Protein AF-A0A1W0AA59-F1 (afdb_monomer)

pLDDT: mean 79.44, std 22.65, range [28.12, 98.81]

Sequence (210 aa):
MSNVNATGNKAYRGYGGGLYADIGAIITLSSSSWMNNSALDGGAIALESPGPHSIERCNFSYNQAFSRGGGMYLDKTVLRESSFLLLGFKNNSAGSGGGVFWTSESAAFVFNCTNCQLFNNSRYDIATNPVNYTLVQWPETFMSGVALSRSPPAAAYSLSALFNQSVTRVWPQIQMSDVYGQTAVLDNFTMCTLAPLNLSGIRPKASTPQ

Solvent-accessible surface area (backbone atoms only — not comparable to full-atom values): 11612 Å² total; per-residue (Å²): 93,63,66,46,76,44,63,64,29,71,21,85,87,37,54,8,14,63,40,62,36,54,78,84,44,67,50,51,41,33,56,23,41,35,33,48,10,25,10,26,32,1,0,24,30,20,38,61,16,48,43,61,28,38,43,30,48,31,38,29,33,48,8,32,10,69,44,30,0,0,25,30,23,36,35,54,54,23,70,80,54,38,47,41,32,44,34,36,26,35,51,8,28,19,66,37,4,0,17,32,20,36,43,68,92,46,75,88,63,73,96,71,58,49,79,49,48,69,45,74,24,32,88,27,41,63,40,46,53,58,72,45,76,44,82,75,43,72,57,97,73,82,72,90,91,70,79,91,66,82,77,74,68,98,81,82,75,76,88,81,85,62,91,65,95,81,66,96,72,83,61,70,36,73,44,46,14,15,74,85,68,45,74,45,82,82,69,86,73,86,78,85,80,88,76,86,83,72,85,84,77,74,77,81,82,83,78,85,87,134

Structure (mmCIF, N/CA/C/O backbone):
data_AF-A0A1W0AA59-F1
#
_entry.id   AF-A0A1W0AA59-F1
#
loop_
_atom_site.group_PDB
_atom_site.id
_atom_site.type_symbol
_atom_site.label_atom_id
_atom_site.label_alt_id
_atom_site.label_comp_id
_atom_site.label_asym_id
_atom_site.label_entity_id
_atom_site.label_seq_id
_atom_site.pdbx_PDB_ins_code
_atom_site.Cartn_x
_atom_site.Cartn_y
_atom_site.Cartn_z
_atom_site.occupancy
_atom_site.B_iso_or_equiv
_atom_site.auth_seq_id
_atom_site.auth_comp_id
_atom_site.auth_asym_id
_atom_site.auth_atom_id
_atom_site.pdbx_PDB_model_num
ATOM 1 N N . MET A 1 1 ? 13.855 -2.314 -12.993 1.00 84.81 1 MET A N 1
ATOM 2 C CA . MET A 1 1 ? 13.155 -2.914 -14.146 1.00 84.81 1 MET A CA 1
ATOM 3 C C . MET A 1 1 ? 12.284 -1.852 -14.795 1.00 84.81 1 MET A C 1
ATOM 5 O O . MET A 1 1 ? 11.719 -1.031 -14.083 1.00 84.81 1 MET A O 1
ATOM 9 N N . SER A 1 2 ? 12.186 -1.850 -16.120 1.00 92.19 2 SER A N 1
ATOM 10 C CA . SER A 1 2 ? 11.316 -0.943 -16.872 1.00 92.19 2 SER A CA 1
ATOM 11 C C . SER A 1 2 ? 10.473 -1.732 -17.872 1.00 92.19 2 SER A C 1
ATOM 13 O O . SER A 1 2 ? 10.887 -2.813 -18.291 1.00 92.19 2 SER A O 1
ATOM 15 N N . ASN A 1 3 ? 9.300 -1.212 -18.244 1.00 94.50 3 ASN A N 1
ATOM 16 C CA . ASN A 1 3 ? 8.394 -1.842 -19.219 1.00 94.50 3 ASN A CA 1
ATOM 17 C C . ASN A 1 3 ? 7.968 -3.274 -18.846 1.00 94.50 3 ASN A C 1
ATOM 19 O O . ASN A 1 3 ? 7.798 -4.133 -19.711 1.00 94.50 3 ASN A O 1
ATOM 23 N N . VAL A 1 4 ? 7.802 -3.545 -17.549 1.00 95.44 4 VAL A N 1
ATOM 24 C CA . VAL A 1 4 ? 7.313 -4.841 -17.068 1.00 95.44 4 VAL A CA 1
ATOM 25 C C . VAL A 1 4 ? 5.805 -4.911 -17.275 1.00 95.44 4 VAL A C 1
ATOM 27 O O . VAL A 1 4 ? 5.097 -3.958 -16.962 1.00 95.44 4 VAL A O 1
ATOM 30 N N . ASN A 1 5 ? 5.309 -6.049 -17.759 1.00 96.19 5 ASN A N 1
ATOM 31 C CA . ASN A 1 5 ? 3.882 -6.352 -17.788 1.00 96.19 5 ASN A CA 1
ATOM 32 C C . ASN A 1 5 ? 3.606 -7.619 -16.971 1.00 96.19 5 ASN A C 1
ATOM 34 O O . ASN A 1 5 ? 3.777 -8.734 -17.464 1.00 96.19 5 ASN A O 1
ATOM 38 N N . ALA A 1 6 ? 3.217 -7.448 -15.711 1.00 96.75 6 ALA A N 1
ATOM 39 C CA . ALA A 1 6 ? 2.916 -8.548 -14.804 1.00 96.75 6 ALA A CA 1
ATOM 40 C C . ALA A 1 6 ? 1.402 -8.763 -14.742 1.00 96.75 6 ALA A C 1
ATOM 42 O O . ALA A 1 6 ? 0.668 -7.919 -14.214 1.00 96.75 6 ALA A O 1
ATOM 43 N N . THR A 1 7 ? 0.934 -9.895 -15.279 1.00 98.12 7 THR A N 1
ATOM 44 C CA . THR A 1 7 ? -0.502 -10.179 -15.365 1.00 98.12 7 THR A CA 1
ATOM 45 C C . THR A 1 7 ? -0.888 -11.563 -14.866 1.00 98.12 7 THR A C 1
ATOM 47 O O . THR A 1 7 ? -0.203 -12.538 -15.156 1.00 98.12 7 THR A O 1
ATOM 50 N N . GLY A 1 8 ? -2.003 -11.653 -14.136 1.00 97.69 8 GLY A N 1
ATOM 51 C CA . GLY A 1 8 ? -2.600 -12.934 -13.743 1.00 97.69 8 GLY A CA 1
ATOM 52 C C . GLY A 1 8 ? -1.829 -13.727 -12.683 1.00 97.69 8 GLY A C 1
ATOM 53 O O . GLY A 1 8 ? -2.134 -14.903 -12.478 1.00 97.69 8 GLY A O 1
ATOM 54 N N . ASN A 1 9 ? -0.845 -13.121 -12.013 1.00 98.19 9 ASN A N 1
ATOM 55 C CA . ASN A 1 9 ? -0.038 -13.803 -11.005 1.00 98.19 9 ASN A CA 1
ATOM 56 C C . ASN A 1 9 ? -0.806 -13.935 -9.678 1.00 98.19 9 ASN A C 1
ATOM 58 O O . ASN A 1 9 ? -1.633 -13.081 -9.342 1.00 98.19 9 ASN A O 1
ATOM 62 N N . LYS A 1 10 ? -0.584 -15.025 -8.930 1.00 97.81 10 LYS A N 1
ATOM 63 C CA . LYS A 1 10 ? -1.386 -15.359 -7.741 1.00 97.81 10 LYS A CA 1
ATOM 64 C C . LYS A 1 10 ? -0.547 -15.866 -6.568 1.00 97.81 10 LYS A C 1
ATOM 66 O O . LYS A 1 10 ? 0.186 -16.838 -6.712 1.00 97.81 10 LYS A O 1
ATOM 71 N N . ALA A 1 11 ? -0.773 -15.295 -5.387 1.00 96.12 11 ALA A N 1
ATOM 72 C CA . ALA A 1 11 ? -0.178 -15.694 -4.112 1.00 96.12 11 ALA A CA 1
ATOM 73 C C . ALA A 1 11 ? -1.256 -15.821 -3.014 1.00 96.12 11 ALA A C 1
ATOM 75 O O . ALA A 1 11 ? -1.353 -14.995 -2.113 1.00 96.12 11 ALA A O 1
ATOM 76 N N . TYR A 1 12 ? -2.093 -16.866 -3.069 1.00 84.69 12 TYR A N 1
ATOM 77 C CA . TYR A 1 12 ? -3.310 -16.998 -2.238 1.00 84.69 12 TYR A CA 1
ATOM 78 C C . TYR A 1 12 ? -3.121 -16.838 -0.720 1.00 84.69 12 TYR A C 1
ATOM 80 O O . TYR A 1 12 ? -4.053 -16.447 -0.024 1.00 84.69 12 TYR A O 1
ATOM 88 N N . ARG A 1 13 ? -1.941 -17.184 -0.198 1.00 90.62 13 ARG A N 1
ATOM 89 C CA . ARG A 1 13 ? -1.581 -17.067 1.226 1.00 90.62 13 ARG A CA 1
ATOM 90 C C . ARG A 1 13 ? -0.276 -16.297 1.436 1.00 90.62 13 ARG A C 1
ATOM 92 O O . ARG A 1 13 ? 0.353 -16.444 2.476 1.00 90.62 13 ARG A O 1
ATOM 99 N N . GLY A 1 14 ? 0.155 -15.558 0.420 1.00 93.50 14 GLY A N 1
ATOM 100 C CA . GLY A 1 14 ? 1.423 -14.844 0.409 1.00 93.50 14 GLY A CA 1
ATOM 101 C C . GLY A 1 14 ? 1.243 -13.384 0.027 1.00 93.50 14 GLY A C 1
ATOM 102 O O . GLY A 1 14 ? 0.126 -12.887 -0.113 1.00 93.50 14 GLY A O 1
ATOM 103 N N . TYR A 1 15 ? 2.370 -12.721 -0.156 1.00 96.44 15 TYR A N 1
ATOM 104 C CA . TYR A 1 15 ? 2.454 -11.296 -0.427 1.00 96.44 15 TYR A CA 1
ATOM 105 C C . TYR A 1 15 ? 2.767 -11.054 -1.898 1.00 96.44 15 TYR A C 1
ATOM 107 O O . TYR A 1 15 ? 3.434 -11.878 -2.522 1.00 96.44 15 TYR A O 1
ATOM 115 N N . GLY A 1 16 ? 2.313 -9.923 -2.439 1.00 96.25 16 GLY A N 1
ATOM 116 C CA . GLY A 1 16 ? 2.829 -9.401 -3.702 1.00 96.25 16 GLY A CA 1
ATOM 117 C C . GLY A 1 16 ? 2.539 -10.311 -4.887 1.00 96.25 16 GLY A C 1
ATOM 118 O O . GLY A 1 16 ? 3.442 -10.974 -5.389 1.00 96.25 16 GLY A O 1
ATOM 119 N N . GLY A 1 17 ? 1.285 -10.336 -5.347 1.00 96.75 17 GLY A N 1
ATOM 120 C CA . GLY A 1 17 ? 0.823 -11.307 -6.343 1.00 96.75 17 GLY A CA 1
ATOM 121 C C . GLY A 1 17 ? 1.706 -11.371 -7.587 1.00 96.75 17 GLY A C 1
ATOM 122 O O . GLY A 1 17 ? 1.926 -12.463 -8.093 1.00 96.75 17 GLY A O 1
ATOM 123 N N . GLY A 1 18 ? 2.247 -10.233 -8.037 1.00 96.38 18 GLY A N 1
ATOM 124 C CA . GLY A 1 18 ? 3.277 -10.157 -9.076 1.00 96.38 18 GLY A CA 1
ATOM 125 C C . GLY A 1 18 ? 4.698 -9.916 -8.551 1.00 96.38 18 GLY A C 1
ATOM 126 O O . GLY A 1 18 ? 5.644 -10.449 -9.126 1.00 96.38 18 GLY A O 1
ATOM 127 N N . LEU A 1 19 ? 4.873 -9.105 -7.502 1.00 97.38 19 LEU A N 1
ATOM 128 C CA . LEU A 1 19 ? 6.183 -8.833 -6.905 1.00 97.38 19 LEU A CA 1
ATOM 129 C C . LEU A 1 19 ? 6.086 -8.701 -5.389 1.00 97.38 19 LEU A C 1
ATOM 131 O O . LEU A 1 19 ? 5.344 -7.865 -4.873 1.00 97.38 19 LEU A O 1
ATOM 135 N N . TYR A 1 20 ? 6.924 -9.461 -4.696 1.00 96.75 20 TYR A N 1
ATOM 136 C CA . TYR A 1 20 ? 7.175 -9.309 -3.272 1.00 96.75 20 TYR A CA 1
ATOM 137 C C . TYR A 1 20 ? 8.634 -8.911 -3.051 1.00 96.75 20 TYR A C 1
ATOM 139 O O . TYR A 1 20 ? 9.541 -9.542 -3.595 1.00 96.75 20 TYR A O 1
ATOM 147 N N . ALA A 1 21 ? 8.846 -7.845 -2.283 1.00 94.56 21 ALA A N 1
ATOM 148 C CA . ALA A 1 21 ? 10.163 -7.380 -1.878 1.00 94.56 21 ALA A CA 1
ATOM 149 C C . ALA A 1 21 ? 10.308 -7.516 -0.361 1.00 94.56 21 ALA A C 1
ATOM 151 O O . ALA A 1 21 ? 9.738 -6.722 0.390 1.00 94.56 21 ALA A O 1
ATOM 152 N N . ASP A 1 22 ? 11.079 -8.519 0.048 1.00 91.50 22 ASP A N 1
ATOM 153 C CA . ASP A 1 22 ? 11.446 -8.777 1.440 1.00 91.50 22 ASP A CA 1
ATOM 154 C C . ASP A 1 22 ? 12.684 -7.950 1.851 1.00 91.50 22 ASP A C 1
ATOM 156 O O . ASP A 1 22 ? 13.287 -7.239 1.037 1.00 91.50 22 ASP A O 1
ATOM 160 N N . ILE A 1 23 ? 13.058 -8.036 3.125 1.00 86.62 23 ILE A N 1
ATOM 161 C CA . ILE A 1 23 ? 14.129 -7.292 3.786 1.00 86.62 23 ILE A CA 1
ATOM 162 C C . ILE A 1 23 ? 15.405 -7.242 2.934 1.00 86.62 23 ILE A C 1
ATOM 164 O O . ILE A 1 23 ? 15.965 -8.260 2.527 1.00 86.62 23 ILE A O 1
ATOM 168 N N . GLY A 1 24 ? 15.899 -6.022 2.711 1.00 85.38 24 GLY A N 1
ATOM 169 C CA . GLY A 1 24 ? 17.144 -5.759 1.986 1.00 85.38 24 GLY A CA 1
ATOM 170 C C . GLY A 1 24 ? 16.975 -5.638 0.470 1.00 85.38 24 GLY A C 1
ATOM 171 O O . GLY A 1 24 ? 17.930 -5.279 -0.219 1.00 85.38 24 GLY A O 1
ATOM 172 N N . ALA A 1 25 ? 15.777 -5.879 -0.068 1.00 92.75 25 ALA A N 1
ATOM 173 C CA . ALA A 1 25 ? 15.493 -5.626 -1.473 1.00 92.75 25 ALA A CA 1
ATOM 174 C C . ALA A 1 25 ? 15.344 -4.122 -1.751 1.00 92.75 25 ALA A C 1
ATOM 176 O O . ALA A 1 25 ? 14.661 -3.404 -1.019 1.00 92.75 25 ALA A O 1
ATOM 177 N N . ILE A 1 26 ? 15.926 -3.668 -2.863 1.00 94.19 26 ILE A N 1
ATOM 178 C CA . ILE A 1 26 ? 15.730 -2.330 -3.430 1.00 94.19 26 ILE A CA 1
ATOM 179 C C . ILE A 1 26 ? 15.009 -2.491 -4.764 1.00 94.19 26 ILE A C 1
ATOM 181 O O . ILE A 1 26 ? 15.431 -3.259 -5.629 1.00 94.19 26 ILE A O 1
ATOM 185 N N . ILE A 1 27 ? 13.909 -1.760 -4.934 1.00 95.19 27 ILE A N 1
ATOM 186 C CA . ILE A 1 27 ? 13.022 -1.902 -6.092 1.00 95.19 27 ILE A CA 1
ATOM 187 C C . ILE A 1 27 ? 13.007 -0.600 -6.871 1.00 95.19 27 ILE A C 1
ATOM 189 O O . ILE A 1 27 ? 12.554 0.426 -6.372 1.00 95.19 27 ILE A O 1
ATOM 193 N N . THR A 1 28 ? 13.459 -0.673 -8.119 1.00 96.75 28 THR A N 1
ATOM 194 C CA . THR A 1 28 ? 13.310 0.400 -9.102 1.00 96.75 28 THR A CA 1
ATOM 195 C C . THR A 1 28 ? 12.380 -0.082 -10.205 1.00 96.75 28 THR A C 1
ATOM 197 O O . THR A 1 28 ? 12.706 -1.046 -10.905 1.00 96.75 28 THR A O 1
ATOM 200 N N . LEU A 1 29 ? 11.232 0.565 -10.370 1.00 96.94 29 LEU A N 1
ATOM 201 C CA . LEU A 1 29 ? 10.225 0.260 -11.382 1.00 96.94 29 LEU A CA 1
ATOM 202 C C . LEU A 1 29 ? 9.885 1.516 -12.170 1.00 96.94 29 LEU A C 1
ATOM 204 O O . LEU A 1 29 ? 9.571 2.550 -11.587 1.00 96.94 29 LEU A O 1
ATOM 208 N N . SER A 1 30 ? 9.891 1.406 -13.494 1.00 98.00 30 SER A N 1
ATOM 209 C CA . SER A 1 30 ? 9.417 2.481 -14.359 1.00 98.00 30 SER A CA 1
ATOM 210 C C . SER A 1 30 ? 8.555 1.970 -15.507 1.00 98.00 30 SER A C 1
ATOM 212 O O . SER A 1 30 ? 8.770 0.872 -16.029 1.00 98.00 30 SER A O 1
ATOM 214 N N . SER A 1 31 ? 7.553 2.756 -15.901 1.00 98.06 31 SER A N 1
ATOM 215 C CA . SER A 1 31 ? 6.755 2.524 -17.119 1.00 98.06 31 SER A CA 1
ATOM 216 C C . SER A 1 31 ? 6.169 1.109 -17.212 1.00 98.06 31 SER A C 1
ATOM 218 O O . SER A 1 31 ? 6.232 0.471 -18.257 1.00 98.06 31 SER A O 1
ATOM 220 N N . SER A 1 32 ? 5.674 0.568 -16.096 1.00 98.25 32 SER A N 1
ATOM 221 C CA . SER A 1 32 ? 5.257 -0.838 -15.991 1.00 98.25 32 SER A CA 1
ATOM 222 C C . SER A 1 32 ? 3.754 -0.986 -15.735 1.00 98.25 32 SER A C 1
ATOM 224 O O . SER A 1 32 ? 3.111 -0.103 -15.166 1.00 98.25 32 SER A O 1
ATOM 226 N N . SER A 1 33 ? 3.187 -2.117 -16.147 1.00 98.12 33 SER A N 1
ATOM 227 C CA . SER A 1 33 ? 1.778 -2.466 -15.974 1.00 98.12 33 SER A CA 1
ATOM 228 C C . SER A 1 33 ? 1.617 -3.704 -15.095 1.00 98.12 33 SER A C 1
ATOM 230 O O . SER A 1 33 ? 2.305 -4.709 -15.274 1.00 98.12 33 SER A O 1
ATOM 232 N N . TRP A 1 34 ? 0.686 -3.621 -14.147 1.00 98.38 34 TRP A N 1
ATOM 233 C CA . TRP A 1 34 ? 0.375 -4.671 -13.185 1.00 98.38 34 TRP A CA 1
ATOM 234 C C . TRP A 1 34 ? -1.132 -4.912 -13.198 1.00 98.38 34 TRP A C 1
ATOM 236 O O . TRP A 1 34 ? -1.903 -4.071 -12.722 1.00 98.38 34 TRP A O 1
ATOM 246 N N . MET A 1 35 ? -1.566 -6.036 -13.771 1.00 98.56 35 MET A N 1
ATOM 247 C CA . MET A 1 35 ? -2.985 -6.286 -14.029 1.00 98.56 35 MET A CA 1
ATOM 248 C C . MET A 1 35 ? -3.469 -7.663 -13.574 1.00 98.56 35 MET A C 1
ATOM 250 O O . MET A 1 35 ? -2.820 -8.668 -13.833 1.00 98.56 35 MET A O 1
ATOM 254 N N . ASN A 1 36 ? -4.665 -7.741 -12.986 1.00 98.56 36 ASN A N 1
ATOM 255 C CA . ASN A 1 36 ? -5.305 -9.017 -12.623 1.00 98.56 36 ASN A CA 1
ATOM 256 C C . ASN A 1 36 ? -4.442 -9.914 -11.715 1.00 98.56 36 ASN A C 1
ATOM 258 O O . ASN A 1 36 ? -4.550 -11.140 -11.771 1.00 98.56 36 ASN A O 1
ATOM 262 N N . ASN A 1 37 ? -3.554 -9.330 -10.910 1.00 98.75 37 ASN A N 1
ATOM 263 C CA . ASN A 1 37 ? -2.767 -10.082 -9.940 1.00 98.75 37 ASN A CA 1
ATOM 264 C C . ASN A 1 37 ? -3.558 -10.241 -8.638 1.00 98.75 37 ASN A C 1
ATOM 266 O O . ASN A 1 37 ? -4.419 -9.414 -8.322 1.00 98.75 37 ASN A O 1
ATOM 270 N N . SER A 1 38 ? -3.285 -11.308 -7.887 1.00 98.56 38 SER A N 1
ATOM 271 C CA . SER A 1 38 ? -3.952 -11.544 -6.607 1.00 98.56 38 SER A CA 1
ATOM 272 C C . SER A 1 38 ? -3.027 -12.064 -5.513 1.00 98.56 38 SER A C 1
ATOM 274 O O . SER A 1 38 ? -2.145 -12.876 -5.779 1.00 98.56 38 SER A O 1
ATOM 276 N N . ALA A 1 39 ? -3.242 -11.632 -4.271 1.00 98.31 39 ALA A N 1
ATOM 277 C CA . ALA A 1 39 ? -2.461 -12.064 -3.109 1.00 98.31 39 ALA A CA 1
ATOM 278 C C . ALA A 1 39 ? -3.258 -11.960 -1.799 1.00 98.31 39 ALA A C 1
ATOM 280 O O . ALA A 1 39 ? -4.390 -11.471 -1.794 1.00 98.31 39 ALA A O 1
ATOM 281 N N . LEU A 1 40 ? -2.680 -12.401 -0.676 1.00 97.00 40 LEU A N 1
ATOM 282 C CA . LEU A 1 40 ? -3.235 -12.105 0.649 1.00 97.00 40 LEU A CA 1
ATOM 283 C C . LEU A 1 40 ? -3.152 -10.600 0.931 1.00 97.00 40 LEU A C 1
ATOM 285 O O . LEU A 1 40 ? -4.181 -9.973 1.177 1.00 97.00 40 LEU A O 1
ATOM 289 N N . ASP A 1 41 ? -1.955 -10.030 0.816 1.00 96.44 41 ASP A N 1
ATOM 290 C CA . ASP A 1 41 ? -1.689 -8.593 0.905 1.00 96.44 41 ASP A CA 1
ATOM 291 C C . ASP A 1 41 ? -0.835 -8.153 -0.297 1.00 96.44 41 ASP A C 1
ATOM 293 O O . ASP A 1 41 ? 0.048 -8.887 -0.750 1.00 96.44 41 ASP A O 1
ATOM 297 N N . GLY A 1 42 ? -1.102 -6.960 -0.831 1.00 97.69 42 GLY A N 1
ATOM 298 C CA . GLY A 1 42 ? -0.403 -6.454 -2.014 1.00 97.69 42 GLY A CA 1
ATOM 299 C C . GLY A 1 42 ? -0.787 -7.236 -3.266 1.00 97.69 42 GLY A C 1
ATOM 300 O O . GLY A 1 42 ? -0.003 -8.039 -3.770 1.00 97.69 42 GLY A O 1
ATOM 301 N N . GLY A 1 43 ? -2.007 -7.031 -3.770 1.00 98.00 43 GLY A N 1
ATOM 302 C CA . GLY A 1 43 ? -2.558 -7.836 -4.865 1.00 98.00 43 GLY A CA 1
ATOM 303 C C . GLY A 1 43 ? -1.654 -7.867 -6.100 1.00 98.00 43 GLY A C 1
ATOM 304 O O . GLY A 1 43 ? -1.495 -8.929 -6.696 1.00 98.00 43 GLY A O 1
ATOM 305 N N . ALA A 1 44 ? -0.984 -6.756 -6.431 1.00 98.31 44 ALA A N 1
ATOM 306 C CA . ALA A 1 44 ? 0.142 -6.760 -7.368 1.00 98.31 44 ALA A CA 1
ATOM 307 C C . ALA A 1 44 ? 1.500 -6.735 -6.666 1.00 98.31 44 ALA A C 1
ATOM 309 O O . ALA A 1 44 ? 2.324 -7.614 -6.918 1.00 98.31 44 ALA A O 1
ATOM 310 N N . ILE A 1 45 ? 1.744 -5.723 -5.830 1.00 98.25 45 ILE A N 1
ATOM 311 C CA . ILE A 1 45 ? 3.050 -5.507 -5.202 1.00 98.25 45 ILE A CA 1
ATOM 312 C C . ILE A 1 45 ? 2.912 -5.462 -3.686 1.00 98.25 45 ILE A C 1
ATOM 314 O O . ILE A 1 45 ? 2.046 -4.765 -3.160 1.00 98.25 45 ILE A O 1
ATOM 318 N N . ALA A 1 46 ? 3.815 -6.142 -2.988 1.00 97.75 46 ALA A N 1
ATOM 319 C CA . ALA A 1 46 ? 4.031 -5.969 -1.559 1.00 97.75 46 ALA A CA 1
ATOM 320 C C . ALA A 1 46 ? 5.498 -5.605 -1.298 1.00 97.75 46 ALA A C 1
ATOM 322 O O . ALA A 1 46 ? 6.399 -6.325 -1.733 1.00 97.75 46 ALA A O 1
ATOM 323 N N . LEU A 1 47 ? 5.728 -4.485 -0.610 1.00 96.38 47 LEU A N 1
ATOM 324 C CA . LEU A 1 47 ? 7.055 -4.029 -0.197 1.00 96.38 47 LEU A CA 1
ATOM 325 C C . LEU A 1 47 ? 7.146 -4.044 1.330 1.00 96.38 47 LEU A C 1
ATOM 327 O O . LEU A 1 47 ? 6.412 -3.314 1.994 1.00 96.38 47 LEU A O 1
ATOM 331 N N . GLU A 1 48 ? 8.063 -4.842 1.869 1.00 93.38 48 GLU A N 1
ATOM 332 C CA . GLU A 1 48 ? 8.349 -4.935 3.311 1.00 93.38 48 GLU A CA 1
ATOM 333 C C . GLU A 1 48 ? 9.793 -4.525 3.652 1.00 93.38 48 GLU A C 1
ATOM 335 O O . GLU A 1 48 ? 10.245 -4.659 4.785 1.00 93.38 48 GLU A O 1
ATOM 340 N N . SER A 1 49 ? 10.520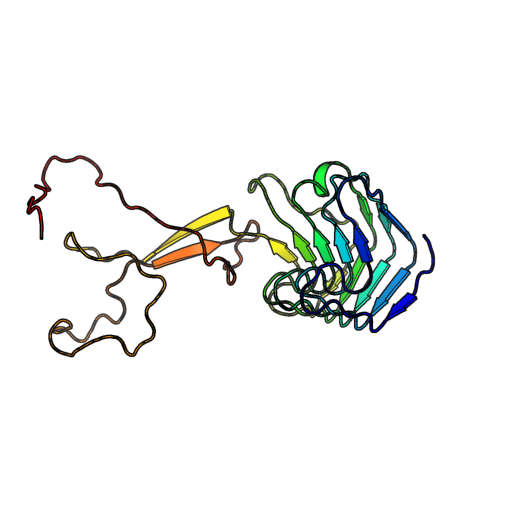 -3.992 2.668 1.00 89.12 49 SER A N 1
ATOM 341 C CA . SER A 1 49 ? 11.887 -3.495 2.820 1.00 89.12 49 SER A CA 1
ATOM 342 C C . SER A 1 49 ? 11.906 -1.967 3.023 1.00 89.12 49 SER A C 1
ATOM 344 O O . SER A 1 49 ? 11.109 -1.271 2.398 1.00 89.12 49 SER A O 1
ATOM 346 N N . PRO A 1 50 ? 12.823 -1.392 3.825 1.00 86.19 50 PRO A N 1
ATOM 347 C CA . PRO A 1 50 ? 12.872 0.053 4.097 1.00 86.19 50 PRO A CA 1
ATOM 348 C C . PRO A 1 50 ? 13.168 0.968 2.890 1.00 86.19 50 PRO A C 1
ATOM 350 O O . PRO A 1 50 ? 13.040 2.186 3.000 1.00 86.19 50 PRO A O 1
ATOM 353 N N . GLY A 1 51 ? 13.543 0.415 1.733 1.00 87.06 51 GLY A N 1
ATOM 354 C CA . GLY A 1 51 ? 13.977 1.177 0.559 1.00 87.06 51 GLY A CA 1
ATOM 355 C C . GLY A 1 51 ? 15.494 1.397 0.492 1.00 87.06 51 GLY A C 1
ATOM 356 O O . GLY A 1 51 ? 16.242 0.672 1.151 1.00 87.06 51 GLY A O 1
ATOM 357 N N . PRO A 1 52 ? 15.968 2.328 -0.361 1.00 93.06 52 PRO A N 1
ATOM 358 C CA . PRO A 1 52 ? 15.192 3.324 -1.113 1.00 93.06 52 PRO A CA 1
ATOM 359 C C . PRO A 1 52 ? 14.524 2.748 -2.371 1.00 93.06 52 PRO A C 1
ATOM 361 O O . PRO A 1 52 ? 15.191 2.425 -3.354 1.00 93.06 52 PRO A O 1
ATOM 364 N N . HIS A 1 53 ? 13.194 2.647 -2.393 1.00 95.75 53 HIS A N 1
ATOM 365 C CA . HIS A 1 53 ? 12.469 2.228 -3.596 1.00 95.75 53 HIS A CA 1
ATOM 366 C C . HIS A 1 53 ? 12.181 3.424 -4.517 1.00 95.75 53 HIS A C 1
ATOM 368 O O . HIS A 1 53 ? 11.942 4.544 -4.066 1.00 95.75 53 HIS A O 1
ATOM 374 N N . SER A 1 54 ? 12.154 3.196 -5.828 1.00 96.69 54 SER A N 1
ATOM 375 C CA . SER A 1 54 ? 11.729 4.196 -6.809 1.00 96.69 54 SER A CA 1
ATOM 376 C C . SER A 1 54 ? 10.733 3.572 -7.770 1.00 96.69 54 SER A C 1
ATOM 378 O O . SER A 1 54 ? 11.084 2.690 -8.552 1.00 96.69 54 SER A O 1
ATOM 380 N N . ILE A 1 55 ? 9.473 3.987 -7.677 1.00 97.69 55 ILE A N 1
ATOM 381 C CA . ILE A 1 55 ? 8.391 3.470 -8.514 1.00 97.69 55 ILE A CA 1
ATOM 382 C C . ILE A 1 55 ? 7.757 4.647 -9.232 1.00 97.69 55 ILE A C 1
ATOM 384 O O . ILE A 1 55 ? 7.136 5.514 -8.614 1.00 97.69 55 ILE A O 1
ATOM 388 N N . GLU A 1 56 ? 7.899 4.667 -10.551 1.00 98.31 56 GLU A N 1
ATOM 389 C CA . GLU A 1 56 ? 7.393 5.754 -11.371 1.00 98.31 56 GLU A CA 1
ATOM 390 C C . GLU A 1 56 ? 6.636 5.283 -12.613 1.00 98.31 56 GLU A C 1
ATOM 392 O O . GLU A 1 56 ? 6.938 4.245 -13.200 1.00 98.31 56 GLU A O 1
ATOM 397 N N . ARG A 1 57 ? 5.638 6.061 -13.046 1.00 98.38 57 ARG A N 1
ATOM 398 C CA . ARG A 1 57 ? 4.890 5.818 -14.296 1.00 98.38 57 ARG A CA 1
ATOM 399 C C . ARG A 1 57 ? 4.328 4.393 -14.399 1.00 98.38 57 ARG A C 1
ATOM 401 O O . ARG A 1 57 ? 4.315 3.805 -15.477 1.00 98.38 57 ARG A O 1
ATOM 408 N N . CYS A 1 58 ? 3.908 3.811 -13.280 1.00 98.56 58 CYS A N 1
ATOM 409 C CA . CYS A 1 58 ? 3.354 2.461 -13.250 1.00 98.56 58 CYS A CA 1
ATOM 410 C C . CYS A 1 58 ? 1.832 2.495 -13.107 1.00 98.56 58 CYS A C 1
ATOM 412 O O . CYS A 1 58 ? 1.283 3.332 -12.389 1.00 98.56 58 CYS A O 1
ATOM 414 N N . ASN A 1 59 ? 1.154 1.557 -13.767 1.00 98.44 59 ASN A N 1
ATOM 415 C CA . ASN A 1 59 ? -0.293 1.405 -13.681 1.00 98.44 59 ASN A CA 1
ATOM 416 C C . ASN A 1 59 ? -0.669 0.064 -13.047 1.00 98.44 59 ASN A C 1
ATOM 418 O O . ASN A 1 59 ? -0.206 -0.992 -13.479 1.00 98.44 59 ASN A O 1
ATOM 422 N N . PHE A 1 60 ? -1.558 0.125 -12.065 1.00 98.75 60 PHE A N 1
ATOM 423 C CA . PHE A 1 60 ? -2.077 -0.988 -11.288 1.00 98.75 60 PHE A CA 1
ATOM 424 C C . PHE A 1 60 ? -3.581 -1.063 -11.510 1.00 98.75 60 PHE A C 1
ATOM 426 O O . PHE A 1 60 ? -4.323 -0.169 -11.087 1.00 98.75 60 PHE A O 1
ATOM 433 N N . SER A 1 61 ? -4.045 -2.121 -12.170 1.00 98.62 61 SER A N 1
ATOM 434 C CA . SER A 1 61 ? -5.467 -2.265 -12.469 1.00 98.62 61 SER A CA 1
ATOM 435 C C . SER A 1 61 ? -6.024 -3.656 -12.240 1.00 98.62 61 SER A C 1
ATOM 437 O O . SER A 1 61 ? -5.403 -4.637 -12.636 1.00 98.62 61 SER A O 1
ATOM 439 N N . TYR A 1 62 ? -7.235 -3.735 -11.687 1.00 98.62 62 TYR A N 1
ATOM 440 C CA . TYR A 1 62 ? -7.942 -5.003 -11.464 1.00 98.62 62 TYR A CA 1
ATOM 441 C C . TYR A 1 62 ? -7.168 -6.007 -10.596 1.00 98.62 62 TYR A C 1
ATOM 443 O O . TYR A 1 62 ? -7.369 -7.213 -10.705 1.00 98.62 62 TYR A O 1
ATOM 451 N N . ASN A 1 63 ? -6.263 -5.530 -9.742 1.00 98.81 63 ASN A N 1
ATOM 452 C CA . ASN A 1 63 ? -5.557 -6.387 -8.799 1.00 98.81 63 ASN A CA 1
ATOM 453 C C . ASN A 1 63 ? -6.398 -6.589 -7.534 1.00 98.81 63 ASN A C 1
ATOM 455 O O . ASN A 1 63 ? -7.181 -5.715 -7.149 1.00 98.81 63 ASN A O 1
ATOM 459 N N . GLN A 1 64 ? -6.243 -7.743 -6.892 1.00 98.56 64 GLN A N 1
ATOM 460 C CA . GLN A 1 64 ? -7.053 -8.146 -5.747 1.00 98.56 64 GLN A CA 1
ATOM 461 C C . GLN A 1 64 ? -6.187 -8.613 -4.575 1.00 98.56 64 GLN A C 1
ATOM 463 O O . GLN A 1 64 ? -5.442 -9.580 -4.688 1.00 98.56 64 GLN A O 1
ATOM 468 N N . ALA A 1 65 ? -6.346 -7.990 -3.415 1.00 97.94 65 ALA A N 1
ATOM 469 C CA . ALA A 1 65 ? -5.848 -8.523 -2.155 1.00 97.94 65 ALA A CA 1
ATOM 470 C C . ALA A 1 65 ? -7.011 -9.074 -1.322 1.00 97.94 65 ALA A C 1
ATOM 472 O O . ALA A 1 65 ? -8.073 -8.457 -1.249 1.00 97.94 65 ALA A O 1
ATOM 473 N N . PHE A 1 66 ? -6.828 -10.219 -0.665 1.00 95.62 66 PHE A N 1
ATOM 474 C CA . PHE A 1 66 ? -7.848 -10.744 0.254 1.00 95.62 66 PHE A CA 1
ATOM 475 C C . PHE A 1 66 ? -7.960 -9.905 1.532 1.00 95.62 66 PHE A C 1
ATOM 477 O O . PHE A 1 66 ? -9.048 -9.770 2.089 1.00 95.62 66 PHE A O 1
ATOM 484 N N . SER A 1 67 ? -6.845 -9.331 1.982 1.00 94.69 67 SER A N 1
ATOM 485 C CA . SER A 1 67 ? -6.748 -8.533 3.198 1.00 94.69 67 SER A CA 1
ATOM 486 C C . SER A 1 67 ? -6.528 -7.057 2.853 1.00 94.69 67 SER A C 1
ATOM 488 O O . SER A 1 67 ? -7.477 -6.270 2.951 1.00 94.69 67 SER A O 1
ATOM 490 N N . ARG A 1 68 ? -5.329 -6.652 2.410 1.00 95.94 68 ARG A N 1
ATOM 491 C CA . ARG A 1 68 ? -4.969 -5.229 2.257 1.00 95.94 68 ARG A CA 1
ATOM 492 C C . ARG A 1 68 ? -4.177 -4.924 0.992 1.00 95.94 68 ARG A C 1
ATOM 494 O O . ARG A 1 68 ? -3.381 -5.740 0.541 1.00 95.94 68 ARG A O 1
ATOM 501 N N . GLY A 1 6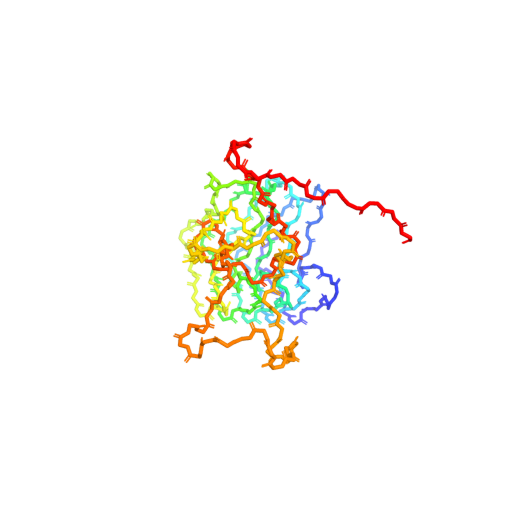9 ? -4.334 -3.706 0.475 1.00 97.44 69 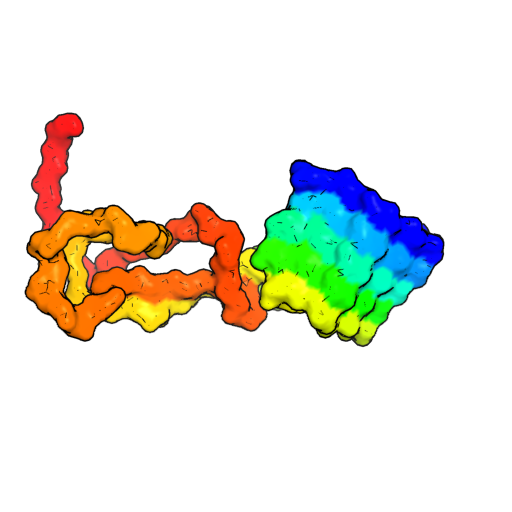GLY A N 1
ATOM 502 C CA . GLY A 1 69 ? -3.473 -3.184 -0.589 1.00 97.44 69 GLY A CA 1
ATOM 503 C C . GLY A 1 69 ? -3.740 -3.868 -1.923 1.00 97.44 69 GLY A C 1
ATOM 504 O O . GLY A 1 69 ? -2.911 -4.636 -2.401 1.00 97.44 69 GLY A O 1
ATOM 505 N N . GLY A 1 70 ? -4.912 -3.640 -2.516 1.00 98.00 70 GLY A N 1
ATOM 506 C CA . GLY A 1 70 ? -5.327 -4.361 -3.725 1.00 98.00 70 GLY A CA 1
ATOM 507 C C . GLY A 1 70 ? -4.359 -4.151 -4.888 1.00 98.00 70 GLY A C 1
ATOM 508 O O . GLY A 1 70 ? -3.966 -5.113 -5.538 1.00 98.00 70 GLY A O 1
ATOM 509 N N . GLY A 1 71 ? -3.903 -2.917 -5.105 1.00 98.25 71 GLY A N 1
ATOM 510 C CA . GLY A 1 71 ? -2.764 -2.631 -5.974 1.00 98.25 71 GLY A CA 1
ATOM 511 C C . GLY A 1 71 ? -1.439 -2.867 -5.256 1.00 98.25 71 GLY A C 1
ATOM 512 O O . GLY A 1 71 ? -0.642 -3.704 -5.681 1.00 98.25 71 GLY A O 1
ATOM 513 N N . MET A 1 72 ? -1.209 -2.135 -4.165 1.00 98.31 72 MET A N 1
ATOM 514 C CA . MET A 1 72 ? 0.070 -2.151 -3.459 1.00 98.31 72 MET A CA 1
ATOM 515 C C . MET A 1 72 ? -0.096 -2.195 -1.940 1.00 98.31 72 MET A C 1
ATOM 517 O O . MET A 1 72 ? -0.913 -1.469 -1.371 1.00 98.31 72 MET A O 1
ATOM 521 N N . TYR A 1 73 ? 0.718 -3.024 -1.294 1.00 97.75 73 TYR A N 1
ATOM 522 C CA . TYR A 1 73 ? 0.921 -3.042 0.150 1.00 97.75 73 TYR A CA 1
ATOM 523 C C . TYR A 1 73 ? 2.329 -2.543 0.483 1.00 97.75 73 TYR A C 1
ATOM 525 O O . TYR A 1 73 ? 3.294 -2.973 -0.153 1.00 97.75 73 TYR A O 1
ATOM 533 N N . LEU A 1 74 ? 2.441 -1.649 1.465 1.00 96.06 74 LEU A N 1
ATOM 534 C CA . LEU A 1 74 ? 3.709 -1.078 1.919 1.00 96.06 74 LEU A CA 1
ATOM 535 C C . LEU A 1 74 ? 3.856 -1.217 3.436 1.00 96.06 74 LEU A C 1
ATOM 537 O O . LEU A 1 74 ? 2.961 -0.825 4.187 1.00 96.06 74 LEU A O 1
ATOM 541 N N . ASP A 1 75 ? 5.004 -1.690 3.900 1.00 92.44 75 ASP A N 1
ATOM 542 C CA . ASP A 1 75 ? 5.354 -1.579 5.311 1.00 92.44 75 ASP A CA 1
ATOM 543 C C . ASP A 1 75 ? 5.748 -0.136 5.695 1.00 92.44 75 ASP A C 1
ATOM 545 O O . ASP A 1 75 ? 6.195 0.664 4.870 1.00 92.44 75 ASP A O 1
ATOM 549 N N . LYS A 1 76 ? 5.616 0.195 6.981 1.00 86.44 76 LYS A N 1
ATOM 550 C CA . LYS A 1 76 ? 5.930 1.491 7.591 1.00 86.44 76 LYS A CA 1
ATOM 551 C C . LYS A 1 76 ? 7.352 1.957 7.332 1.00 86.44 76 LYS A C 1
ATOM 553 O O . LYS A 1 76 ? 7.616 3.159 7.287 1.00 86.44 76 LYS A O 1
ATOM 558 N N . THR A 1 77 ? 8.270 1.013 7.162 1.00 84.94 77 THR A N 1
ATOM 559 C CA . THR A 1 77 ? 9.677 1.292 6.892 1.00 84.94 77 THR A CA 1
ATOM 560 C C . THR A 1 77 ? 9.902 1.840 5.483 1.00 84.94 77 THR A C 1
ATOM 562 O O . THR A 1 77 ? 10.775 2.685 5.305 1.00 84.94 77 THR A O 1
ATOM 565 N N . VAL A 1 78 ? 9.070 1.452 4.510 1.00 85.88 78 VAL A N 1
ATOM 566 C CA . VAL A 1 78 ? 9.228 1.782 3.083 1.00 85.88 78 VAL A CA 1
ATOM 567 C C . VAL A 1 78 ? 9.182 3.289 2.828 1.00 85.88 78 VAL A C 1
ATOM 569 O O . VAL A 1 78 ? 9.919 3.816 1.994 1.00 85.88 78 VAL A O 1
ATOM 572 N N . LEU A 1 79 ? 8.287 4.004 3.513 1.00 82.12 79 LEU A N 1
ATOM 573 C CA . LEU A 1 79 ? 7.940 5.383 3.153 1.00 82.12 79 LEU A CA 1
ATOM 574 C C . LEU A 1 79 ? 9.022 6.417 3.477 1.00 82.12 79 LEU A C 1
ATOM 576 O O . LEU A 1 79 ? 8.930 7.546 3.003 1.00 82.12 79 LEU A O 1
ATOM 580 N N . ARG A 1 80 ? 10.025 6.063 4.286 1.00 83.69 80 ARG A N 1
ATOM 581 C CA . ARG A 1 80 ? 11.044 7.015 4.754 1.00 83.69 80 ARG A CA 1
ATOM 582 C C . ARG A 1 80 ? 12.035 7.404 3.659 1.00 83.69 80 ARG A C 1
ATOM 584 O O . ARG A 1 80 ? 12.478 8.547 3.636 1.00 83.69 80 ARG A O 1
ATOM 591 N N . GLU A 1 81 ? 12.350 6.476 2.757 1.00 84.31 81 GLU A N 1
ATOM 592 C CA . GLU A 1 81 ? 13.401 6.658 1.743 1.00 84.31 81 GLU A CA 1
ATOM 593 C C . GLU A 1 81 ? 12.924 6.396 0.309 1.00 84.31 81 GLU A C 1
ATOM 595 O O . GLU A 1 81 ? 13.711 6.449 -0.637 1.00 84.31 81 GLU A O 1
ATOM 600 N N . SER A 1 82 ? 11.635 6.107 0.125 1.00 93.19 82 SER A N 1
ATOM 601 C CA . SER A 1 82 ? 11.092 5.711 -1.174 1.00 93.19 82 SER A CA 1
ATOM 602 C C . SER A 1 82 ? 10.378 6.847 -1.901 1.00 93.19 82 SER A C 1
ATOM 604 O O . SER A 1 82 ? 9.779 7.733 -1.295 1.00 93.19 82 SER A O 1
ATOM 606 N N . SER A 1 83 ? 10.406 6.788 -3.231 1.00 95.62 83 SER A N 1
ATOM 607 C CA . SER A 1 83 ? 9.755 7.746 -4.125 1.00 95.62 83 SER A CA 1
ATOM 608 C C . SER A 1 83 ? 8.667 7.076 -4.964 1.00 95.62 83 SER A C 1
ATOM 610 O O . SER A 1 83 ? 8.884 6.027 -5.576 1.00 95.62 83 SER A O 1
ATOM 612 N N . PHE A 1 84 ? 7.498 7.718 -5.011 1.00 97.38 84 PHE A N 1
ATOM 613 C CA . PHE A 1 84 ? 6.341 7.283 -5.792 1.00 97.38 84 PHE A CA 1
ATOM 614 C C . PHE A 1 84 ? 5.855 8.438 -6.673 1.00 97.38 84 PHE A C 1
ATOM 616 O O . PHE A 1 84 ? 5.495 9.509 -6.174 1.00 97.38 84 PHE A O 1
ATOM 623 N N . LEU A 1 85 ? 5.860 8.234 -7.990 1.00 98.19 85 LEU A N 1
ATOM 624 C CA . LEU A 1 85 ? 5.590 9.293 -8.966 1.00 98.19 85 LEU A CA 1
ATOM 625 C C . LEU A 1 85 ? 4.722 8.781 -10.119 1.00 98.19 85 LEU A C 1
ATOM 627 O O . LEU A 1 85 ? 5.022 7.757 -10.722 1.00 98.19 85 LEU A O 1
ATOM 631 N N . LEU A 1 86 ? 3.690 9.533 -10.504 1.00 98.38 86 LEU A N 1
ATOM 632 C CA . LEU A 1 86 ? 2.869 9.245 -11.689 1.00 98.38 86 LEU A CA 1
ATOM 633 C C . LEU A 1 86 ? 2.280 7.823 -11.673 1.00 98.38 86 LEU A C 1
ATOM 635 O O . LEU A 1 86 ? 2.323 7.111 -12.676 1.00 98.38 86 LEU A O 1
ATOM 639 N N . LEU A 1 87 ? 1.776 7.389 -10.517 1.00 98.62 87 LEU A N 1
ATOM 640 C CA . LEU A 1 87 ? 1.181 6.063 -10.361 1.00 98.62 87 LEU A CA 1
ATOM 641 C C . LEU A 1 87 ? -0.326 6.100 -10.597 1.00 98.62 87 LEU A C 1
ATOM 643 O O . LEU A 1 87 ? -1.016 6.986 -10.093 1.00 98.62 87 LEU A O 1
ATOM 647 N N . GLY A 1 88 ? -0.837 5.117 -11.333 1.00 98.44 88 GLY A N 1
ATOM 648 C CA . GLY A 1 88 ? -2.268 4.909 -11.539 1.00 98.44 88 GLY A CA 1
ATOM 649 C C . GLY A 1 88 ? -2.760 3.680 -10.783 1.00 98.44 88 GLY A C 1
ATOM 650 O O . GLY A 1 88 ? -2.270 2.585 -11.037 1.00 98.44 88 GLY A O 1
ATOM 651 N N . PHE A 1 89 ? -3.739 3.832 -9.893 1.00 98.69 89 PHE A N 1
ATOM 652 C CA . PHE A 1 89 ? -4.424 2.726 -9.219 1.00 98.69 89 PHE A CA 1
ATOM 653 C C . PHE A 1 89 ? -5.909 2.759 -9.569 1.00 98.69 89 PHE A C 1
ATOM 655 O O . PHE A 1 89 ? -6.649 3.620 -9.088 1.00 98.69 89 PHE A O 1
ATOM 662 N N . LYS A 1 90 ? -6.356 1.813 -10.397 1.00 98.56 90 LYS A N 1
ATOM 663 C CA . LYS A 1 90 ? -7.734 1.762 -10.894 1.00 98.56 90 LYS A CA 1
ATOM 664 C C . LYS A 1 90 ? -8.386 0.401 -10.689 1.00 98.56 90 LYS A C 1
ATOM 666 O O . LYS A 1 90 ? -7.828 -0.613 -11.094 1.00 98.56 90 LYS A O 1
ATOM 671 N N . ASN A 1 91 ? -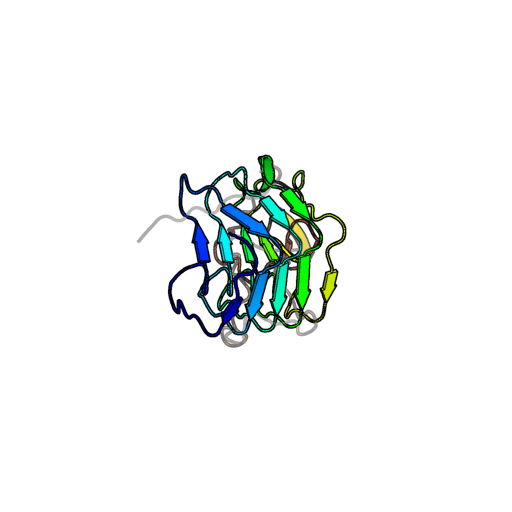9.634 0.377 -10.222 1.00 98.62 91 ASN A N 1
ATOM 672 C CA . ASN A 1 91 ? -10.443 -0.850 -10.161 1.00 98.62 91 ASN A CA 1
ATOM 673 C C . ASN A 1 91 ? -9.773 -1.992 -9.367 1.00 98.62 91 ASN A C 1
ATOM 675 O O . ASN A 1 91 ? -10.019 -3.162 -9.649 1.00 98.62 91 ASN A O 1
ATOM 679 N N . ASN A 1 92 ? -8.895 -1.680 -8.414 1.00 98.75 92 ASN A N 1
ATOM 680 C CA . ASN A 1 92 ? -8.279 -2.680 -7.549 1.00 98.75 92 ASN A CA 1
ATOM 681 C C . ASN A 1 92 ? -9.173 -2.945 -6.330 1.00 98.75 92 ASN A C 1
ATOM 683 O O . ASN A 1 92 ? -9.976 -2.095 -5.934 1.00 98.75 92 ASN A O 1
ATOM 687 N N . SER A 1 93 ? -9.044 -4.122 -5.722 1.00 98.31 93 SER A N 1
ATOM 688 C CA . SER A 1 93 ? -9.907 -4.550 -4.623 1.00 98.31 93 SER A CA 1
ATOM 689 C C . SER A 1 93 ? -9.128 -5.093 -3.431 1.00 98.31 93 SER A C 1
ATOM 691 O O . SER A 1 93 ? -8.179 -5.850 -3.601 1.00 98.31 93 SER A O 1
ATOM 693 N N . ALA A 1 94 ? -9.548 -4.711 -2.225 1.00 97.19 94 ALA A N 1
ATOM 694 C CA . ALA A 1 94 ? -9.063 -5.261 -0.963 1.00 97.19 94 ALA A CA 1
ATOM 695 C C . ALA A 1 94 ? -10.093 -5.088 0.162 1.00 97.19 94 ALA A C 1
ATOM 697 O O . ALA A 1 94 ? -11.010 -4.266 0.053 1.00 97.19 94 ALA A O 1
ATOM 698 N N . GLY A 1 95 ? -9.908 -5.820 1.268 1.00 93.88 95 GLY A N 1
ATOM 699 C CA . GLY A 1 95 ? -10.655 -5.612 2.513 1.00 93.88 95 GLY A CA 1
ATOM 700 C C . GLY A 1 95 ? -10.406 -4.229 3.133 1.00 93.88 95 GLY A C 1
ATOM 701 O O . GLY A 1 95 ? -11.301 -3.666 3.763 1.00 93.88 95 GLY A O 1
ATOM 702 N N . SER A 1 96 ? -9.223 -3.651 2.901 1.00 94.25 96 SER A N 1
ATOM 703 C CA . SER A 1 96 ? -8.911 -2.235 3.130 1.00 94.25 96 SER A CA 1
ATOM 704 C C . SER A 1 96 ? -7.809 -1.752 2.177 1.00 94.25 96 SER A C 1
ATOM 706 O O . SER A 1 96 ? -6.904 -2.519 1.850 1.00 94.25 96 SER A O 1
ATOM 708 N N . GLY A 1 97 ? -7.865 -0.490 1.742 1.00 96.25 97 GLY A N 1
ATOM 709 C CA . GLY A 1 97 ? -6.883 0.084 0.813 1.00 96.25 97 GLY A CA 1
ATOM 710 C C . GLY A 1 97 ? -6.874 -0.640 -0.533 1.00 96.25 97 GLY A C 1
ATOM 711 O O . GLY A 1 97 ? -5.887 -1.270 -0.905 1.00 96.25 97 GLY A O 1
ATOM 712 N N . GLY A 1 98 ? -7.996 -0.604 -1.253 1.00 97.50 98 GLY A N 1
ATOM 713 C CA . GLY A 1 98 ? -8.142 -1.219 -2.569 1.00 97.50 98 GLY A CA 1
ATOM 714 C C . GLY A 1 98 ? -7.053 -0.771 -3.540 1.00 97.50 98 GLY A C 1
ATOM 715 O O . GLY A 1 98 ? -6.501 -1.613 -4.235 1.00 97.50 98 GLY A O 1
ATOM 716 N N . GLY A 1 99 ? -6.683 0.512 -3.556 1.00 98.06 99 GLY A N 1
ATOM 717 C CA . GLY A 1 99 ? -5.525 0.989 -4.315 1.00 98.06 99 GLY A CA 1
ATOM 718 C C . GLY A 1 99 ? -4.228 0.693 -3.569 1.00 98.06 99 GLY A C 1
ATOM 719 O O . GLY A 1 99 ? -3.464 -0.191 -3.962 1.00 98.06 99 GLY A O 1
ATOM 720 N N . VAL A 1 100 ? -4.009 1.420 -2.475 1.00 97.88 100 VAL A N 1
ATOM 721 C CA . VAL A 1 100 ? -2.816 1.307 -1.632 1.00 97.88 100 VAL A CA 1
ATOM 722 C C . VAL A 1 100 ? -3.216 1.077 -0.180 1.00 97.88 100 VAL A C 1
ATOM 724 O O . VAL A 1 100 ? -4.084 1.764 0.359 1.00 97.88 100 VAL A O 1
ATOM 727 N N . PHE A 1 101 ? -2.543 0.143 0.479 1.00 96.88 101 PHE A N 1
ATOM 728 C CA . PHE A 1 101 ? -2.534 0.060 1.932 1.00 96.88 101 PHE A CA 1
ATOM 729 C C . PHE A 1 101 ? -1.104 0.193 2.428 1.00 96.88 101 PHE A C 1
ATOM 731 O O . PHE A 1 101 ? -0.200 -0.418 1.860 1.00 96.88 101 PHE A O 1
ATOM 738 N N . TRP A 1 102 ? -0.899 0.944 3.503 1.00 94.81 102 TRP A N 1
ATOM 739 C CA . TRP A 1 102 ? 0.410 1.022 4.134 1.00 94.81 102 TRP A CA 1
ATOM 740 C C . TRP A 1 102 ? 0.319 0.962 5.660 1.00 94.81 102 TRP A C 1
ATOM 742 O O . TRP A 1 102 ? -0.670 1.408 6.246 1.00 94.81 102 TRP A O 1
ATOM 752 N N . THR A 1 103 ? 1.315 0.366 6.317 1.00 91.69 103 THR A N 1
ATOM 753 C CA . THR A 1 103 ? 1.365 0.336 7.784 1.00 91.69 103 THR A CA 1
ATOM 754 C C . THR A 1 103 ? 1.985 1.628 8.316 1.00 91.69 103 THR A C 1
ATOM 756 O O . THR A 1 103 ? 3.004 2.097 7.834 1.00 91.69 103 THR A O 1
ATOM 759 N N . SER A 1 104 ? 1.356 2.241 9.309 1.00 84.94 104 SER A N 1
ATOM 760 C CA . SER A 1 104 ? 1.751 3.493 9.935 1.00 84.94 104 SER A CA 1
ATOM 761 C C . SER A 1 104 ? 2.222 3.271 11.367 1.00 84.94 104 SER A C 1
ATOM 763 O O . SER A 1 104 ? 1.612 2.516 12.126 1.00 84.94 104 SER A O 1
ATOM 765 N N . GLU A 1 105 ? 3.295 3.972 11.744 1.00 80.06 105 GLU A N 1
ATOM 766 C CA . GLU A 1 105 ? 3.766 4.072 13.133 1.00 80.06 105 GLU A CA 1
ATOM 767 C C . GLU A 1 105 ? 3.066 5.192 13.907 1.00 80.06 105 GLU A C 1
ATOM 769 O O . GLU A 1 105 ? 2.972 5.131 15.129 1.00 80.06 105 GLU A O 1
ATOM 774 N N . SER A 1 106 ? 2.601 6.233 13.213 1.00 77.31 106 SER A N 1
ATOM 775 C CA . SER A 1 106 ? 1.887 7.360 13.814 1.00 77.31 106 SER A CA 1
ATOM 776 C C . SER A 1 106 ? 1.183 8.201 12.750 1.00 77.31 106 SER A C 1
ATOM 778 O O . SER A 1 106 ? 1.564 8.198 11.579 1.00 77.31 106 SER A O 1
ATOM 780 N N . ALA A 1 107 ? 0.217 9.016 13.173 1.00 75.81 107 ALA A N 1
ATOM 781 C CA . ALA A 1 107 ? -0.480 9.957 12.294 1.00 75.81 107 ALA A CA 1
ATOM 782 C C . ALA A 1 107 ? 0.418 11.045 11.664 1.00 75.81 107 ALA A C 1
ATOM 784 O O . ALA A 1 107 ? -0.045 11.778 10.797 1.00 75.81 107 ALA A O 1
ATOM 785 N N . ALA A 1 108 ? 1.687 11.163 12.078 1.00 76.56 108 ALA A N 1
ATOM 786 C CA . ALA A 1 108 ? 2.624 12.138 11.520 1.00 76.56 108 ALA A CA 1
ATOM 787 C C . ALA A 1 108 ? 3.157 11.749 10.131 1.00 76.56 108 ALA A C 1
ATOM 789 O O . ALA A 1 108 ? 3.666 12.603 9.407 1.00 76.56 108 ALA A O 1
ATOM 790 N N . PHE A 1 109 ? 3.056 10.472 9.759 1.00 77.81 109 PHE A N 1
ATOM 791 C CA . PHE A 1 109 ? 3.494 9.980 8.459 1.00 77.81 109 PHE A CA 1
ATOM 792 C C . PHE A 1 109 ? 2.281 9.759 7.561 1.00 77.81 109 PHE A C 1
ATOM 794 O O . PHE A 1 109 ? 1.234 9.309 8.019 1.00 77.81 109 PHE A O 1
ATOM 801 N N . VAL A 1 110 ? 2.412 10.100 6.281 1.00 84.94 110 VAL A N 1
ATOM 802 C CA . VAL A 1 110 ? 1.376 9.892 5.266 1.00 84.94 110 VAL A CA 1
ATOM 803 C C . VAL A 1 110 ? 2.055 9.404 3.994 1.00 84.94 110 VAL A C 1
ATOM 805 O O . VAL A 1 110 ? 3.113 9.909 3.622 1.00 84.94 110 VAL A O 1
ATOM 808 N N . PHE A 1 111 ? 1.450 8.434 3.310 1.00 90.25 111 PHE A N 1
ATOM 809 C CA . PHE A 1 111 ? 1.892 8.040 1.976 1.00 90.25 111 PHE A CA 1
ATOM 810 C C . PHE A 1 111 ? 1.829 9.229 1.015 1.00 90.25 111 PHE A C 1
ATOM 812 O O . PHE A 1 111 ? 0.762 9.800 0.780 1.00 90.25 111 PHE A O 1
ATOM 819 N N . ASN A 1 112 ? 2.984 9.576 0.453 1.00 90.75 112 ASN A N 1
ATOM 820 C CA . ASN A 1 112 ? 3.126 10.664 -0.498 1.00 90.75 112 ASN A CA 1
ATOM 821 C C . ASN A 1 112 ? 3.383 10.101 -1.899 1.00 90.75 112 ASN A C 1
ATOM 823 O O . ASN A 1 112 ? 4.310 9.320 -2.107 1.00 90.75 112 ASN A O 1
ATOM 827 N N . CYS A 1 113 ? 2.557 10.514 -2.856 1.00 94.62 113 CYS A N 1
ATOM 828 C CA . CYS A 1 113 ? 2.638 10.087 -4.243 1.00 94.62 113 CYS A CA 1
ATOM 829 C C . CYS A 1 113 ? 2.403 11.297 -5.141 1.00 94.62 113 CYS A C 1
ATOM 831 O O . CYS A 1 113 ? 1.318 11.883 -5.152 1.00 94.62 113 CYS A O 1
ATOM 833 N N . THR A 1 114 ? 3.428 11.688 -5.893 1.00 97.62 114 THR A N 1
ATOM 834 C CA . THR A 1 114 ? 3.360 12.890 -6.729 1.00 97.62 114 THR A CA 1
ATOM 835 C C . THR A 1 114 ? 2.641 12.573 -8.037 1.00 97.62 114 THR A C 1
ATOM 837 O O . THR A 1 114 ? 3.022 11.643 -8.743 1.00 97.62 114 THR A O 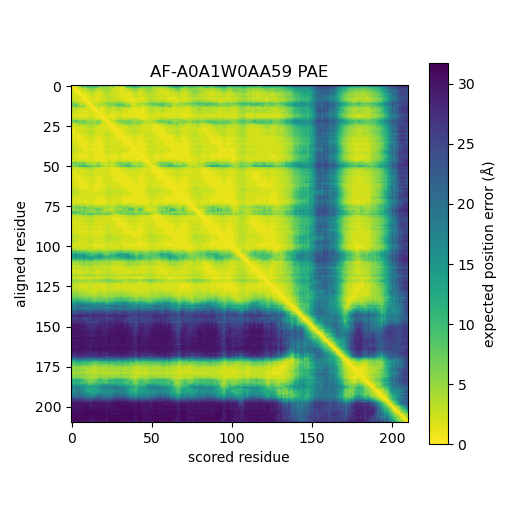1
ATOM 840 N N . ASN A 1 115 ? 1.619 13.358 -8.390 1.00 97.94 115 ASN A N 1
ATOM 841 C CA . ASN A 1 115 ? 0.832 13.203 -9.624 1.00 97.94 115 ASN A CA 1
ATOM 842 C C . ASN A 1 115 ? 0.218 11.805 -9.812 1.00 97.94 115 ASN A C 1
ATOM 844 O O . ASN A 1 115 ? 0.142 11.295 -10.930 1.00 97.94 115 ASN A O 1
ATOM 848 N N . CYS A 1 116 ? -0.202 11.174 -8.719 1.00 97.69 116 CYS A N 1
ATOM 849 C CA . CYS A 1 116 ? -0.820 9.857 -8.761 1.00 97.69 116 CYS A CA 1
ATOM 850 C C . CYS A 1 116 ? -2.342 9.959 -8.874 1.00 97.69 116 CYS A C 1
ATOM 852 O O . CYS A 1 116 ? -2.961 10.883 -8.347 1.00 97.69 116 CYS A O 1
ATOM 854 N N . GLN A 1 117 ? -2.946 8.995 -9.561 1.00 98.06 117 GLN A N 1
ATOM 855 C CA . GLN A 1 117 ? -4.387 8.901 -9.754 1.00 98.06 117 GLN A CA 1
ATOM 856 C C . GLN A 1 117 ? -4.888 7.612 -9.119 1.00 98.06 117 GLN A C 1
ATOM 858 O O . GLN A 1 117 ? -4.483 6.521 -9.517 1.00 98.06 117 GLN A O 1
ATOM 863 N N . LEU A 1 118 ? -5.778 7.737 -8.141 1.00 97.75 118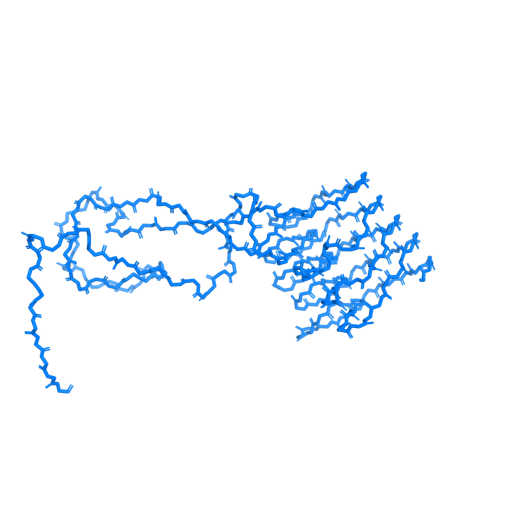 LEU A N 1
ATOM 864 C CA . LEU A 1 118 ? -6.432 6.610 -7.494 1.00 97.75 118 LEU A CA 1
ATOM 865 C C . LEU A 1 118 ? -7.936 6.790 -7.670 1.00 97.75 118 LEU A C 1
ATOM 867 O O . LEU A 1 118 ? -8.461 7.846 -7.326 1.00 97.75 118 LEU A O 1
ATOM 871 N N . PHE A 1 119 ? -8.605 5.813 -8.280 1.00 97.06 119 PHE A N 1
ATOM 872 C CA . PHE A 1 119 ? -10.050 5.871 -8.482 1.00 97.06 119 PHE A CA 1
ATOM 873 C C . PHE A 1 119 ? -10.671 4.490 -8.689 1.00 97.06 119 PHE A C 1
ATOM 875 O O . PHE A 1 119 ? -10.047 3.565 -9.216 1.00 97.06 119 PHE A O 1
ATOM 882 N N . ASN A 1 120 ? -11.951 4.373 -8.330 1.00 97.94 120 ASN A N 1
ATOM 883 C CA . ASN A 1 120 ? -12.743 3.146 -8.428 1.00 97.94 120 ASN A CA 1
ATOM 884 C C . ASN A 1 120 ? -12.122 1.934 -7.710 1.00 97.94 120 ASN A C 1
ATOM 886 O O . ASN A 1 120 ? -12.379 0.796 -8.103 1.00 97.94 120 ASN A O 1
ATOM 890 N N . ASN A 1 121 ? -11.304 2.132 -6.675 1.00 98.06 121 ASN A N 1
ATOM 891 C CA . ASN A 1 121 ? -10.811 1.008 -5.887 1.00 98.06 121 ASN A CA 1
ATOM 892 C C . ASN A 1 121 ? -11.812 0.649 -4.775 1.00 98.06 121 ASN A C 1
ATOM 894 O O . ASN A 1 121 ? -12.503 1.511 -4.228 1.00 98.06 121 ASN A O 1
ATOM 898 N N . SER A 1 122 ? -11.933 -0.640 -4.446 1.00 95.44 122 SER A N 1
ATOM 899 C CA . SER A 1 122 ? -12.931 -1.089 -3.471 1.00 95.44 122 SER A CA 1
ATOM 900 C C . SER A 1 122 ? -12.556 -0.699 -2.041 1.00 95.44 122 SER A C 1
ATOM 902 O O . SER A 1 122 ? -11.388 -0.734 -1.655 1.00 95.44 122 SER A O 1
ATOM 904 N N . ARG A 1 123 ? -13.582 -0.437 -1.226 1.00 91.88 123 ARG A N 1
ATOM 905 C CA . ARG A 1 123 ? -13.512 0.014 0.172 1.00 91.88 123 ARG A CA 1
ATOM 906 C C . ARG A 1 123 ? -12.895 1.403 0.339 1.00 91.88 123 ARG A C 1
ATOM 908 O O . ARG A 1 123 ? -13.634 2.297 0.726 1.00 91.88 123 ARG A O 1
ATOM 915 N N . TYR A 1 124 ? -11.609 1.570 0.043 1.00 94.50 124 TYR A N 1
ATOM 916 C CA . TYR A 1 124 ? -10.883 2.842 0.117 1.00 94.50 124 TYR A CA 1
ATOM 917 C C . TYR A 1 124 ? -9.783 2.878 -0.951 1.00 94.50 124 TYR A C 1
ATOM 919 O O . TYR A 1 124 ? -9.113 1.870 -1.159 1.00 94.50 124 TYR A O 1
ATOM 927 N N . ASP A 1 125 ? -9.554 4.020 -1.602 1.00 96.94 125 ASP A N 1
ATOM 928 C CA . ASP A 1 125 ? -8.432 4.175 -2.543 1.00 96.94 125 ASP A CA 1
ATOM 929 C C . ASP A 1 125 ? -7.081 4.045 -1.836 1.00 96.94 125 ASP A C 1
ATOM 931 O O . ASP A 1 125 ? -6.169 3.379 -2.330 1.00 96.94 125 ASP A O 1
ATOM 935 N N . ILE A 1 126 ? -6.993 4.626 -0.644 1.00 95.62 126 ILE A N 1
ATOM 936 C CA . ILE A 1 126 ? -5.838 4.554 0.236 1.00 95.62 126 ILE A CA 1
ATOM 937 C C . ILE A 1 126 ? -6.290 4.328 1.674 1.00 95.62 126 ILE A C 1
ATOM 939 O O . ILE A 1 126 ? -7.276 4.935 2.078 1.00 95.62 126 ILE A O 1
ATOM 943 N N . ALA A 1 127 ? -5.593 3.473 2.425 1.00 94.62 127 ALA A N 1
ATOM 944 C CA . ALA A 1 127 ? -5.886 3.211 3.837 1.00 94.62 127 ALA A CA 1
ATOM 945 C C . ALA A 1 127 ? -4.630 2.821 4.637 1.00 94.62 127 ALA A C 1
ATOM 947 O O . ALA A 1 127 ? -3.622 2.410 4.053 1.00 94.62 127 ALA A O 1
ATOM 948 N N . THR A 1 128 ? -4.713 2.887 5.970 1.00 93.44 128 THR A N 1
ATOM 949 C CA . THR A 1 128 ? -3.678 2.371 6.893 1.00 93.44 128 THR A CA 1
ATOM 950 C C . THR A 1 128 ? -4.242 1.464 7.981 1.00 93.44 128 THR A C 1
ATOM 952 O O . THR A 1 128 ? -5.453 1.251 8.084 1.00 93.44 128 THR A O 1
ATOM 955 N N . ASN A 1 129 ? -3.370 0.914 8.834 1.00 90.38 129 ASN A N 1
ATOM 956 C CA . ASN A 1 129 ? -3.810 0.389 10.130 1.00 90.38 129 ASN A CA 1
ATOM 957 C C . ASN A 1 129 ? -4.399 1.524 10.986 1.00 90.38 129 ASN A C 1
ATOM 959 O O . ASN A 1 129 ? -4.046 2.693 10.780 1.00 90.38 129 ASN A O 1
ATOM 963 N N . PRO A 1 130 ? -5.286 1.198 11.944 1.00 87.56 130 PRO A N 1
ATOM 964 C CA . PRO A 1 130 ? -5.790 2.187 12.883 1.00 87.56 130 PRO A CA 1
ATOM 965 C C . PRO A 1 130 ? -4.647 2.830 13.664 1.00 87.56 130 PRO A C 1
ATOM 967 O O . PRO A 1 130 ? -3.716 2.150 14.099 1.00 87.56 130 PRO A O 1
ATOM 970 N N . VAL A 1 131 ? -4.757 4.141 13.853 1.00 86.19 131 VAL A N 1
ATOM 971 C CA . VAL A 1 131 ? -3.858 4.937 14.706 1.00 86.19 131 VAL A CA 1
ATOM 972 C C . VAL A 1 131 ? -4.624 5.817 15.691 1.00 86.19 131 VAL A C 1
ATOM 974 O O . VAL A 1 131 ? -4.036 6.339 16.630 1.00 86.19 131 VAL A O 1
ATOM 977 N N . ASN A 1 132 ? -5.932 5.978 15.477 1.00 83.94 132 ASN A N 1
ATOM 978 C CA . ASN A 1 132 ? -6.808 6.822 16.270 1.00 83.94 132 ASN A CA 1
ATOM 979 C C . ASN A 1 132 ? -8.001 6.009 16.771 1.00 83.94 132 ASN A C 1
ATOM 981 O O . ASN A 1 132 ? -8.452 5.063 16.123 1.00 83.94 132 ASN A O 1
ATOM 985 N N . TYR A 1 133 ? -8.547 6.430 17.907 1.00 82.69 133 TYR A N 1
ATOM 986 C CA . TYR A 1 133 ? -9.805 5.924 18.432 1.00 82.69 133 TYR A CA 1
ATOM 987 C C . TYR A 1 133 ? -10.705 7.090 18.826 1.00 82.69 133 TYR A C 1
ATOM 989 O O . TYR A 1 133 ? -10.241 8.128 19.297 1.00 82.69 133 TYR A O 1
ATOM 997 N N . THR A 1 134 ? -12.006 6.914 18.640 1.00 79.19 134 THR A N 1
ATOM 998 C CA . THR A 1 134 ? -13.016 7.891 19.045 1.00 79.19 134 THR A CA 1
ATOM 999 C C . THR A 1 134 ? -14.104 7.215 19.857 1.00 79.19 134 THR A C 1
ATOM 1001 O O . THR A 1 134 ? -14.482 6.068 19.602 1.00 79.19 134 THR A O 1
ATOM 1004 N N . LEU A 1 135 ? -14.592 7.933 20.866 1.00 72.94 135 LEU A N 1
ATOM 1005 C CA . LEU A 1 135 ? -15.748 7.516 21.640 1.00 72.94 135 LEU A CA 1
ATOM 1006 C C . LEU A 1 135 ? -17.006 7.918 20.872 1.00 72.94 135 LEU A C 1
ATOM 1008 O O . LEU A 1 135 ? -17.315 9.101 20.779 1.00 72.94 135 LEU A O 1
ATOM 1012 N N . VAL A 1 136 ? -17.709 6.945 20.300 1.00 72.50 136 VAL A N 1
ATOM 1013 C CA . VAL A 1 136 ? -18.924 7.203 19.513 1.00 72.50 136 VAL A CA 1
ATOM 1014 C C . VAL A 1 136 ? -20.133 7.317 20.428 1.00 72.50 136 VAL A C 1
ATOM 1016 O O . VAL A 1 136 ? -20.951 8.219 20.279 1.00 72.50 136 VAL A O 1
ATOM 1019 N N . GLN A 1 137 ? -20.249 6.405 21.391 1.00 70.31 137 GLN A N 1
ATOM 1020 C CA . GLN A 1 137 ? -21.342 6.420 22.352 1.00 70.31 137 GLN A CA 1
ATOM 1021 C C . GLN A 1 137 ? -20.867 5.858 23.685 1.00 70.31 137 GLN A C 1
ATOM 1023 O O . GLN A 1 137 ? -20.214 4.815 23.722 1.00 70.31 137 GLN A O 1
ATOM 1028 N N . TRP A 1 138 ? -21.240 6.525 24.775 1.00 63.59 138 TRP A N 1
ATOM 1029 C CA . TRP A 1 138 ? -21.095 6.007 26.130 1.00 63.59 138 TRP A CA 1
ATOM 1030 C C . TRP A 1 138 ? -22.443 6.088 26.848 1.00 63.59 138 TRP A C 1
ATOM 1032 O O . TRP A 1 138 ? -23.054 7.157 26.827 1.00 63.59 138 TRP A O 1
ATOM 1042 N N . PRO A 1 139 ? -22.941 5.004 27.463 1.00 61.53 139 PRO A N 1
ATOM 1043 C CA . PRO A 1 139 ? -24.097 5.098 28.344 1.00 61.53 139 PRO A CA 1
ATOM 1044 C C . PRO A 1 139 ? -23.761 5.975 29.553 1.00 61.53 139 PRO A C 1
ATOM 1046 O O . PRO A 1 139 ? -22.689 5.830 30.140 1.00 61.53 139 PRO A O 1
ATOM 1049 N N . GLU A 1 140 ? -24.687 6.837 29.970 1.00 55.16 140 GLU A N 1
ATOM 1050 C CA . GLU A 1 140 ? -24.503 7.688 31.158 1.00 55.16 140 GLU A CA 1
ATOM 1051 C C . GLU A 1 140 ? -24.333 6.874 32.453 1.00 55.16 140 GLU A C 1
ATOM 1053 O O . GLU A 1 140 ? -23.762 7.360 33.426 1.00 55.16 140 GLU A O 1
ATOM 1058 N N . THR A 1 141 ? -24.788 5.616 32.469 1.00 54.00 141 THR A N 1
ATOM 1059 C CA . THR A 1 141 ? -24.643 4.698 33.603 1.00 54.00 141 THR A CA 1
ATOM 1060 C C . THR A 1 141 ? -24.204 3.307 33.136 1.00 54.00 141 THR A C 1
ATOM 1062 O O . THR A 1 141 ? -24.766 2.740 32.202 1.00 54.00 141 THR A O 1
ATOM 1065 N N . PHE A 1 142 ? -23.186 2.742 33.792 1.00 55.78 142 PHE A N 1
ATOM 1066 C CA . PHE A 1 142 ? -22.771 1.346 33.636 1.00 55.78 142 PHE A CA 1
ATOM 1067 C C . PHE A 1 142 ? -22.362 0.772 34.999 1.00 55.78 142 PHE A C 1
ATOM 1069 O O . PHE A 1 142 ? -21.813 1.481 35.842 1.00 55.78 142 PHE A O 1
ATOM 1076 N N . MET A 1 143 ? -22.633 -0.513 35.232 1.00 46.38 143 MET A N 1
ATOM 1077 C CA . MET A 1 143 ? -22.177 -1.228 36.428 1.00 46.38 143 MET A CA 1
ATOM 1078 C C . MET A 1 143 ? -20.913 -2.038 36.107 1.00 46.38 143 MET A C 1
ATOM 1080 O O . MET A 1 143 ? -20.754 -2.549 35.000 1.00 46.38 143 MET A O 1
ATOM 1084 N N . SER A 1 144 ? -20.003 -2.147 37.078 1.00 42.88 144 SER A N 1
ATOM 1085 C CA . SER A 1 144 ? -18.781 -2.962 36.977 1.00 42.88 144 SER A CA 1
ATOM 1086 C C . SER A 1 144 ? -19.099 -4.440 36.686 1.00 42.88 144 SER A C 1
ATOM 1088 O O . SER A 1 144 ? -20.083 -4.964 37.205 1.00 42.88 144 SER A O 1
ATOM 1090 N N . GLY A 1 145 ? -18.256 -5.115 35.892 1.00 47.91 145 GLY A N 1
ATOM 1091 C CA . GLY A 1 145 ? -18.387 -6.547 35.553 1.00 47.91 145 GLY A CA 1
ATOM 1092 C C . GLY A 1 145 ? -18.829 -6.846 34.116 1.00 47.91 145 GLY A C 1
ATOM 1093 O O . GLY A 1 145 ? -19.021 -8.001 33.748 1.00 47.91 145 GLY A O 1
ATOM 1094 N N . VAL A 1 146 ? -18.977 -5.812 33.294 1.00 48.38 146 VAL A N 1
ATOM 1095 C CA . VAL A 1 146 ? -19.455 -5.908 31.917 1.00 48.38 146 VAL A CA 1
ATOM 1096 C C . VAL A 1 146 ? -18.267 -5.885 30.940 1.00 48.38 146 VAL A C 1
ATOM 1098 O O . VAL A 1 146 ? -17.546 -4.892 30.860 1.00 48.38 146 VAL A O 1
ATOM 1101 N N . ALA A 1 147 ? -18.032 -6.983 30.211 1.00 45.00 147 ALA A N 1
ATOM 1102 C CA . ALA A 1 147 ? -16.897 -7.110 29.291 1.00 45.00 147 ALA A CA 1
ATOM 1103 C C . ALA A 1 147 ? -17.085 -6.270 28.012 1.00 45.00 147 ALA A C 1
ATOM 1105 O O . ALA A 1 147 ? -18.109 -6.375 27.337 1.00 45.00 147 ALA A O 1
ATOM 1106 N N . LEU A 1 148 ? -16.071 -5.479 27.643 1.00 45.75 148 LEU A N 1
ATOM 1107 C CA . LEU A 1 148 ? -16.014 -4.752 26.370 1.00 45.75 148 LEU A CA 1
ATOM 1108 C C . LEU A 1 148 ? -15.808 -5.750 25.224 1.00 45.75 148 LEU A C 1
ATOM 1110 O O . LEU A 1 148 ? -14.680 -6.052 24.845 1.00 45.75 148 LEU A O 1
ATOM 1114 N N . SER A 1 149 ? -16.890 -6.311 24.690 1.00 44.06 149 SER A N 1
ATOM 1115 C CA . SER A 1 149 ? -16.802 -7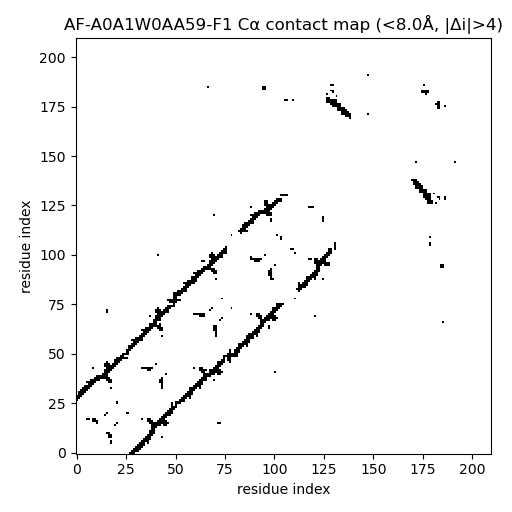.149 23.492 1.00 44.06 149 SER A CA 1
ATOM 1116 C C . SER A 1 149 ? -16.920 -6.301 22.224 1.00 44.06 149 SER A C 1
ATOM 1118 O O . SER A 1 149 ? -17.734 -5.378 22.142 1.00 44.06 149 SER A O 1
ATOM 1120 N N . ARG A 1 150 ? -16.117 -6.639 21.204 1.00 41.06 150 ARG A N 1
ATOM 1121 C CA . ARG A 1 150 ? -16.406 -6.297 19.803 1.00 41.06 150 ARG A CA 1
ATOM 1122 C C . ARG A 1 150 ? -17.820 -6.799 19.521 1.00 41.06 150 ARG A C 1
ATOM 1124 O O . ARG A 1 150 ? -18.013 -8.006 19.545 1.00 41.06 150 ARG A O 1
ATOM 1131 N N . SER A 1 151 ? -18.763 -5.872 19.328 1.00 40.25 151 SER A N 1
ATOM 1132 C CA . SER A 1 151 ? -20.155 -6.082 18.893 1.00 40.25 151 SER A CA 1
ATOM 1133 C C . SER A 1 151 ? -20.578 -7.561 18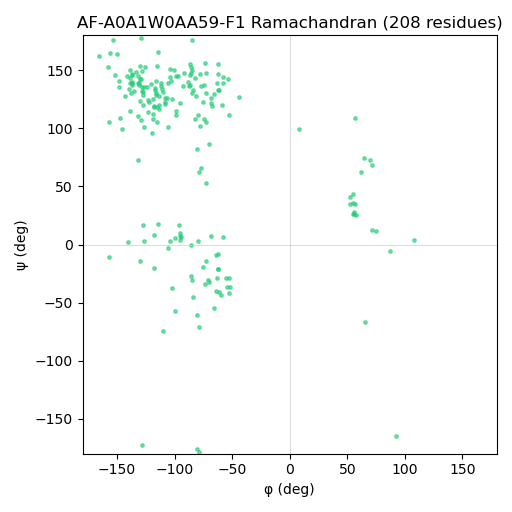.831 1.00 40.25 151 SER A C 1
ATOM 1135 O O . SER A 1 151 ? -20.260 -8.221 17.837 1.00 40.25 151 SER A O 1
ATOM 1137 N N . PRO A 1 152 ? -21.291 -8.108 19.832 1.00 39.69 152 PRO A N 1
ATOM 1138 C CA . PRO A 1 152 ? -21.737 -9.488 19.736 1.00 39.69 152 PRO A CA 1
ATOM 1139 C C . PRO A 1 152 ? -22.692 -9.638 18.537 1.00 39.69 152 PRO A C 1
ATOM 1141 O O . PRO A 1 152 ? -23.442 -8.705 18.224 1.00 39.69 152 PRO A O 1
ATOM 1144 N N . PRO A 1 153 ? -22.693 -10.794 17.846 1.00 35.72 153 PRO A N 1
ATOM 1145 C CA . PRO A 1 153 ? -23.757 -11.122 16.908 1.00 35.72 153 PRO A CA 1
ATOM 1146 C C . PRO A 1 153 ? -25.097 -11.007 17.639 1.00 35.72 153 PRO A C 1
ATOM 1148 O O . PRO A 1 153 ? -25.199 -11.394 18.804 1.00 35.72 153 PRO A O 1
ATOM 1151 N N . ALA A 1 154 ? -26.127 -10.510 16.955 1.00 42.78 154 ALA A N 1
ATOM 1152 C CA . ALA A 1 154 ? -27.456 -10.208 17.501 1.00 42.78 154 ALA A CA 1
ATOM 1153 C C . ALA A 1 154 ? -28.212 -11.397 18.156 1.00 42.78 154 ALA A C 1
ATOM 1155 O O . ALA A 1 154 ? -29.369 -11.252 18.532 1.00 42.78 154 ALA A O 1
ATOM 1156 N N . ALA A 1 155 ? -27.578 -12.563 18.310 1.00 38.66 155 ALA A N 1
ATOM 1157 C CA . ALA A 1 155 ? -28.160 -13.806 18.805 1.00 38.66 155 ALA A CA 1
ATOM 1158 C C . ALA A 1 155 ? -27.782 -14.174 20.260 1.00 38.66 155 ALA A C 1
ATOM 1160 O O . ALA A 1 155 ? -28.179 -15.236 20.726 1.00 38.66 155 ALA A O 1
ATOM 1161 N N . ALA A 1 156 ? -27.029 -13.346 20.997 1.00 39.53 156 ALA A N 1
ATOM 1162 C CA . ALA A 1 156 ? -26.470 -13.733 22.304 1.00 39.53 156 ALA A CA 1
ATOM 1163 C C . ALA A 1 156 ? -27.276 -13.312 23.557 1.00 39.53 156 ALA A C 1
ATOM 1165 O O . ALA A 1 156 ? -26.722 -13.327 24.655 1.00 39.53 156 ALA A O 1
ATOM 1166 N N . TYR A 1 157 ? -28.559 -12.946 23.453 1.00 39.38 157 TYR A N 1
ATOM 1167 C CA . TYR A 1 157 ? -29.318 -12.466 24.621 1.00 39.38 157 TYR A CA 1
ATOM 1168 C C . TYR A 1 157 ? -30.532 -13.339 24.961 1.00 39.38 157 TYR A C 1
ATOM 1170 O O . TYR A 1 157 ? -31.423 -13.525 24.136 1.00 39.38 157 TYR A O 1
ATOM 1178 N N . SER A 1 158 ? -30.604 -13.809 26.216 1.00 38.91 158 SER A N 1
ATOM 1179 C CA . SER A 1 158 ? -31.850 -14.269 26.843 1.00 38.91 158 SER A CA 1
ATOM 1180 C C . SER A 1 158 ? -32.597 -13.094 27.490 1.00 38.91 158 SER A C 1
ATOM 1182 O O . SER A 1 158 ? -32.009 -12.251 28.167 1.00 38.91 158 SER A O 1
ATOM 1184 N N . LEU A 1 159 ? -33.911 -13.087 27.282 1.00 39.62 159 LEU A N 1
ATOM 1185 C CA . LEU A 1 159 ? -34.846 -11.955 27.256 1.00 39.62 159 LEU A CA 1
ATOM 1186 C C . LEU A 1 159 ? -35.153 -11.192 28.563 1.00 39.62 159 LEU A C 1
ATOM 1188 O O . LEU A 1 159 ? -36.020 -10.325 28.530 1.00 39.62 159 LEU A O 1
ATOM 1192 N N . SER A 1 160 ? -34.486 -11.434 29.695 1.00 43.22 160 SER A N 1
ATOM 1193 C CA . SER A 1 160 ? -34.883 -10.812 30.977 1.00 43.22 160 SER A CA 1
ATOM 1194 C C . SER A 1 160 ? -33.993 -9.676 31.500 1.00 43.22 160 SER A C 1
ATOM 1196 O O . SER A 1 160 ? -34.342 -9.052 32.498 1.00 43.22 160 SER A O 1
ATOM 1198 N N . ALA A 1 161 ? -32.888 -9.340 30.827 1.00 42.84 161 ALA A N 1
ATOM 1199 C CA . ALA A 1 161 ? -31.985 -8.255 31.249 1.00 42.84 161 ALA A CA 1
ATOM 1200 C C . ALA A 1 161 ? -32.188 -6.920 30.487 1.00 42.84 161 ALA A C 1
ATOM 1202 O O . ALA A 1 161 ? -31.418 -5.983 30.667 1.00 42.84 161 ALA A O 1
ATOM 1203 N N . LEU A 1 162 ? -33.216 -6.836 29.628 1.00 40.62 162 LEU A N 1
ATOM 1204 C CA . LEU A 1 162 ? -33.453 -5.758 28.648 1.00 40.62 162 LEU A CA 1
ATOM 1205 C C . LEU A 1 162 ? -34.718 -4.917 28.921 1.00 40.62 162 LEU A C 1
ATOM 1207 O O . LEU A 1 162 ? -35.212 -4.241 28.019 1.00 40.62 162 LEU A O 1
ATOM 1211 N N . PHE A 1 163 ? -35.285 -4.953 30.129 1.00 40.50 163 PHE A N 1
ATOM 1212 C CA . PHE A 1 163 ? -36.573 -4.308 30.419 1.00 40.50 163 PHE A CA 1
ATOM 1213 C C . PHE A 1 163 ? -36.485 -2.776 30.578 1.00 40.50 163 PHE A C 1
ATOM 1215 O O . PHE A 1 163 ? -36.752 -2.235 31.644 1.00 40.50 163 PHE A O 1
ATOM 1222 N N . ASN A 1 164 ? -36.151 -2.073 29.492 1.00 37.47 164 ASN A N 1
ATOM 1223 C CA . ASN A 1 164 ? -36.940 -0.933 29.024 1.00 37.47 164 ASN A CA 1
ATOM 1224 C C . ASN A 1 164 ? -36.668 -0.720 27.522 1.00 37.47 164 ASN A C 1
ATOM 1226 O O . ASN A 1 164 ? -35.592 -0.282 27.113 1.00 37.47 164 ASN A O 1
ATOM 1230 N N . GLN A 1 165 ? -37.636 -1.103 26.688 1.00 44.28 165 GLN A N 1
ATOM 1231 C CA . GLN A 1 165 ? -37.522 -1.173 25.228 1.00 44.28 165 GLN A CA 1
ATOM 1232 C C . GLN A 1 165 ? -37.648 0.201 24.546 1.00 44.28 165 GLN A C 1
ATOM 1234 O O . GLN A 1 165 ? -38.547 0.430 23.741 1.00 44.28 165 GLN A O 1
ATOM 1239 N N . SER A 1 166 ? -36.727 1.120 24.828 1.00 43.88 166 SER A N 1
ATOM 1240 C CA . SER A 1 166 ? -36.605 2.368 24.055 1.00 43.88 166 SER A CA 1
ATOM 1241 C C . SER A 1 166 ? -35.167 2.820 23.782 1.00 43.88 166 SER A C 1
ATOM 1243 O O . SER A 1 166 ? -34.975 3.827 23.106 1.00 43.88 166 SER A O 1
ATOM 1245 N N . VAL A 1 167 ? -34.144 2.064 24.206 1.00 46.50 167 VAL A N 1
ATOM 1246 C CA . VAL A 1 167 ? -32.734 2.414 23.952 1.00 46.50 167 VAL A CA 1
ATOM 1247 C C . VAL A 1 167 ? -32.004 1.237 23.298 1.00 46.50 167 VAL A C 1
ATOM 1249 O O . VAL A 1 167 ? -31.617 0.273 23.948 1.00 46.50 167 VAL A O 1
ATOM 1252 N N . THR A 1 168 ? -31.820 1.296 21.978 1.00 46.31 168 THR A N 1
ATOM 1253 C CA . THR A 1 168 ? -31.292 0.198 21.142 1.00 46.31 168 THR A CA 1
ATOM 1254 C C . THR A 1 168 ? -29.768 0.020 21.175 1.00 46.31 168 THR A C 1
ATOM 1256 O O . THR A 1 168 ? -29.251 -0.870 20.500 1.00 46.31 168 THR A O 1
ATOM 1259 N N . ARG A 1 169 ? -29.017 0.795 21.970 1.00 51.00 169 ARG A N 1
ATOM 1260 C CA . ARG A 1 169 ? -27.575 0.581 22.210 1.00 51.00 169 ARG A CA 1
ATOM 1261 C C . ARG A 1 169 ? -27.210 0.963 23.641 1.00 51.00 169 ARG A C 1
ATOM 1263 O O . ARG A 1 169 ? -27.019 2.134 23.932 1.00 51.00 169 ARG A O 1
ATOM 1270 N N . VAL A 1 170 ? -27.097 -0.030 24.521 1.00 52.62 170 VAL A N 1
ATOM 1271 C CA . VAL A 1 170 ? -26.682 0.154 25.931 1.00 52.62 170 VAL A CA 1
ATOM 1272 C C . VAL A 1 170 ? -25.178 -0.088 26.127 1.00 52.62 170 VAL A C 1
ATOM 1274 O O . VAL A 1 170 ? -24.690 -0.131 27.250 1.00 52.62 170 VAL A O 1
ATOM 1277 N N . TRP A 1 171 ? -24.431 -0.271 25.034 1.00 57.06 171 TRP A N 1
ATOM 1278 C CA . TRP A 1 171 ? -23.021 -0.645 25.070 1.00 57.06 171 TRP A CA 1
ATOM 1279 C C . TRP A 1 171 ? -22.132 0.488 24.580 1.00 57.06 171 TRP A C 1
ATOM 1281 O O . TRP A 1 171 ? -22.449 1.093 23.551 1.00 57.06 171 TRP A O 1
ATOM 1291 N N . PRO A 1 172 ? -21.014 0.758 25.271 1.00 63.56 172 PRO A N 1
ATOM 1292 C CA . PRO A 1 172 ? -20.066 1.739 24.802 1.00 63.56 172 PRO A CA 1
ATOM 1293 C C . PRO A 1 172 ? -19.478 1.358 23.445 1.00 63.56 172 PRO A C 1
ATOM 1295 O O . PRO A 1 172 ? -19.065 0.220 23.219 1.00 63.56 172 PRO A O 1
ATOM 1298 N N . GLN A 1 173 ? -19.448 2.328 22.538 1.00 68.50 173 GLN A N 1
ATOM 1299 C CA . GLN A 1 173 ? -18.935 2.156 21.189 1.00 68.50 173 GLN A CA 1
ATOM 1300 C C . GLN A 1 173 ? -17.681 2.987 21.009 1.00 68.50 173 GLN A C 1
ATOM 1302 O O . GLN A 1 173 ? -17.703 4.212 21.132 1.00 68.50 173 GLN A O 1
ATOM 1307 N N . ILE A 1 174 ? -16.596 2.290 20.698 1.00 73.75 174 ILE A N 1
ATOM 1308 C CA . ILE A 1 174 ? -15.327 2.886 20.309 1.00 73.75 174 ILE A CA 1
ATOM 1309 C C . ILE A 1 174 ? -15.144 2.587 18.830 1.00 73.75 174 ILE A C 1
ATOM 1311 O O . ILE A 1 174 ? -15.313 1.447 18.392 1.00 73.75 174 ILE A O 1
ATOM 1315 N N . GLN A 1 175 ? -14.814 3.614 18.062 1.00 78.69 175 GLN A N 1
ATOM 1316 C CA . GLN A 1 175 ? -14.493 3.475 16.654 1.00 78.69 175 GLN A CA 1
ATOM 1317 C C . GLN A 1 175 ? -13.003 3.698 16.463 1.00 78.69 175 GLN A C 1
ATOM 1319 O O . GLN A 1 175 ? -12.476 4.761 16.786 1.00 78.69 175 GLN A O 1
ATOM 1324 N N . MET A 1 176 ? -12.348 2.677 15.918 1.00 85.00 176 MET A N 1
ATOM 1325 C CA . MET A 1 176 ? -10.961 2.746 15.485 1.00 85.00 176 MET A CA 1
ATOM 1326 C C . MET A 1 176 ? -10.914 3.315 14.074 1.00 85.00 176 MET A C 1
ATOM 1328 O O . MET A 1 176 ? -11.631 2.843 13.181 1.00 85.00 176 MET A O 1
ATOM 1332 N N . SER A 1 177 ? -10.067 4.315 13.870 1.00 87.94 177 SER A N 1
ATOM 1333 C CA . SER A 1 177 ? -9.867 4.939 12.572 1.00 87.94 177 SER A CA 1
ATOM 1334 C C . SER A 1 177 ? -8.395 5.006 12.193 1.00 87.94 177 SER A C 1
ATOM 1336 O O . SER A 1 177 ? -7.501 5.110 13.039 1.00 87.94 177 SER A O 1
ATOM 1338 N N . ASP A 1 178 ? -8.151 4.938 10.895 1.00 90.88 178 ASP A N 1
ATOM 1339 C CA . ASP A 1 178 ? -6.831 5.091 10.305 1.00 90.88 178 ASP A CA 1
ATOM 1340 C C . ASP A 1 178 ? -6.422 6.578 10.207 1.00 90.88 178 ASP A C 1
ATOM 1342 O O . ASP A 1 178 ? -7.154 7.468 10.660 1.00 90.88 178 ASP A O 1
ATOM 1346 N N . VAL A 1 179 ? -5.241 6.864 9.648 1.00 91.06 179 VAL A N 1
ATOM 1347 C CA . VAL A 1 179 ? -4.729 8.247 9.520 1.00 91.06 179 VAL A CA 1
A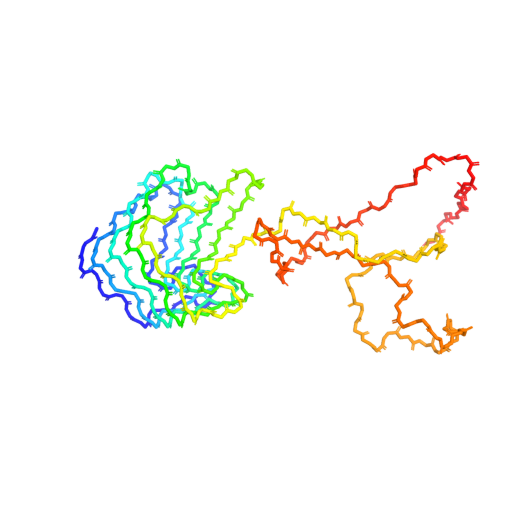TOM 1348 C C . VAL A 1 179 ? -5.613 9.136 8.635 1.00 91.06 179 VAL A C 1
ATOM 1350 O O . VAL A 1 179 ? -5.562 10.358 8.746 1.00 91.06 179 VAL A O 1
ATOM 1353 N N . TYR A 1 180 ? -6.433 8.534 7.771 1.00 91.25 180 TYR A N 1
ATOM 1354 C CA . TYR A 1 180 ? -7.359 9.209 6.867 1.00 91.25 180 TYR A CA 1
ATOM 1355 C C . TYR A 1 180 ? -8.774 9.323 7.461 1.00 91.25 180 TYR A C 1
ATOM 1357 O O . TYR A 1 180 ? -9.701 9.739 6.766 1.00 91.25 180 TYR A O 1
ATOM 1365 N N . GLY A 1 181 ? -8.966 8.946 8.731 1.00 89.25 181 GLY A N 1
ATOM 1366 C CA . GLY A 1 181 ? -10.269 8.949 9.404 1.00 89.25 181 GLY A CA 1
ATOM 1367 C C . GLY A 1 181 ? -11.188 7.804 8.970 1.00 89.25 181 GLY A C 1
ATOM 1368 O O . GLY A 1 181 ? -12.376 7.794 9.293 1.00 89.25 181 GLY A O 1
ATOM 1369 N N . GLN A 1 182 ? -10.666 6.822 8.242 1.00 90.25 182 GLN A N 1
ATOM 1370 C CA . GLN A 1 182 ? -11.439 5.703 7.731 1.00 90.25 182 GLN A CA 1
ATOM 1371 C C . GLN A 1 182 ? -11.594 4.634 8.805 1.00 90.25 182 GLN A C 1
ATOM 1373 O O . GLN A 1 182 ? -10.677 4.359 9.574 1.00 90.25 182 GLN A O 1
ATOM 1378 N N . THR A 1 183 ? -12.756 3.982 8.849 1.00 87.25 183 THR A N 1
ATOM 1379 C CA . THR A 1 183 ? -13.015 2.954 9.868 1.00 87.25 183 THR A CA 1
ATOM 1380 C C . THR A 1 183 ? -12.142 1.730 9.630 1.00 87.25 183 THR A C 1
ATOM 1382 O O . THR A 1 183 ? -12.206 1.134 8.546 1.00 87.25 183 THR A O 1
ATOM 1385 N N . ALA A 1 184 ? -11.396 1.320 10.657 1.00 83.00 184 ALA A N 1
ATOM 1386 C CA . ALA A 1 184 ? -10.541 0.145 10.620 1.00 83.00 184 ALA A CA 1
ATOM 1387 C C . ALA A 1 184 ? -11.376 -1.143 10.651 1.00 83.00 184 ALA A C 1
ATOM 1389 O O . ALA A 1 184 ? -11.922 -1.546 11.675 1.00 83.00 184 ALA A O 1
ATOM 1390 N N . VAL A 1 185 ? -11.481 -1.801 9.498 1.00 79.69 185 VAL A N 1
ATOM 1391 C CA . VAL A 1 185 ? -12.325 -3.000 9.324 1.00 79.69 185 VAL A CA 1
ATOM 1392 C C . VAL A 1 185 ? -11.605 -4.277 9.751 1.00 79.69 185 VAL A C 1
ATOM 1394 O O . VAL A 1 185 ? -12.225 -5.231 10.213 1.00 79.69 185 VAL A O 1
ATOM 1397 N N . LEU A 1 186 ? -10.282 -4.286 9.601 1.00 78.31 186 LEU A N 1
ATOM 1398 C CA . LEU A 1 186 ? -9.441 -5.467 9.790 1.00 78.31 186 LEU A CA 1
ATOM 1399 C C . LEU A 1 186 ? -8.826 -5.553 11.192 1.00 78.31 186 LEU A C 1
ATOM 1401 O O . LEU A 1 186 ? -8.049 -6.460 11.458 1.00 78.31 186 LEU A O 1
ATOM 1405 N N . ASP A 1 187 ? -9.160 -4.624 12.088 1.00 71.69 187 ASP A N 1
ATOM 1406 C CA . ASP A 1 187 ? -8.528 -4.531 13.403 1.00 71.69 187 ASP A CA 1
ATOM 1407 C C . ASP A 1 187 ? -9.108 -5.522 14.413 1.00 71.69 187 ASP A C 1
ATOM 1409 O O . ASP A 1 187 ? -9.982 -5.181 15.208 1.00 71.69 187 ASP A O 1
ATOM 1413 N N . ASN A 1 188 ? -8.637 -6.759 14.378 1.00 64.75 188 ASN A N 1
ATOM 1414 C CA . ASN A 1 188 ? -9.037 -7.824 15.291 1.00 64.75 188 ASN A CA 1
ATOM 1415 C C . ASN A 1 188 ? -8.258 -7.879 16.610 1.00 64.75 188 ASN A C 1
ATOM 1417 O O . ASN A 1 188 ? -8.582 -8.745 17.423 1.00 64.75 188 ASN A O 1
ATOM 1421 N N . PHE A 1 189 ? -7.287 -6.991 16.836 1.00 54.88 189 PHE A N 1
ATOM 1422 C CA . PHE A 1 189 ? -6.368 -7.097 17.973 1.00 54.88 189 PHE A CA 1
ATOM 1423 C C . PHE A 1 189 ? -6.445 -5.937 18.964 1.00 54.88 189 PHE A C 1
ATOM 1425 O O . PHE A 1 189 ? -6.010 -6.119 20.102 1.00 54.88 189 PHE A O 1
ATOM 1432 N N . THR A 1 190 ? -6.979 -4.767 18.599 1.00 61.50 190 THR A N 1
ATOM 1433 C CA . THR A 1 190 ? -6.998 -3.655 19.555 1.00 61.50 190 THR A CA 1
ATOM 1434 C C . THR A 1 190 ? -7.925 -3.950 20.732 1.00 61.50 190 THR A C 1
ATOM 1436 O O . THR A 1 190 ? -9.134 -4.137 20.576 1.00 61.50 190 THR A O 1
ATOM 1439 N N . MET A 1 191 ? -7.343 -3.967 21.933 1.00 55.06 191 MET A N 1
ATOM 1440 C CA . MET A 1 191 ? -8.067 -4.074 23.196 1.00 55.06 191 MET A CA 1
ATOM 1441 C C . MET A 1 191 ? -8.155 -2.696 23.848 1.00 55.06 191 MET A C 1
ATOM 1443 O O . MET A 1 191 ? -7.139 -2.050 24.092 1.00 55.06 191 MET A O 1
ATOM 1447 N N . CYS A 1 192 ? -9.369 -2.252 24.165 1.00 54.62 192 CYS A N 1
ATOM 1448 C CA . CYS A 1 192 ? -9.586 -1.046 24.959 1.00 54.62 192 CYS A CA 1
ATOM 1449 C C . CYS A 1 192 ? -9.772 -1.433 26.426 1.00 54.62 192 CYS A C 1
ATOM 1451 O O . CYS A 1 192 ? -10.691 -2.180 26.756 1.00 54.62 192 CYS A O 1
ATOM 1453 N N . THR A 1 193 ? -8.931 -0.906 27.315 1.00 51.78 193 THR A N 1
ATOM 1454 C CA . THR A 1 193 ? -9.088 -1.063 28.766 1.00 51.78 193 THR A CA 1
ATOM 1455 C C . THR A 1 193 ? -9.569 0.245 29.376 1.00 51.78 193 THR A C 1
ATOM 1457 O O . THR A 1 193 ? -8.937 1.284 29.191 1.00 51.78 193 THR A O 1
ATOM 1460 N N . LEU A 1 194 ? -10.667 0.204 30.125 1.00 54.16 194 LEU A N 1
ATOM 1461 C CA . LEU A 1 194 ? -11.115 1.339 30.929 1.00 54.16 194 LEU A CA 1
ATOM 1462 C C . LEU A 1 194 ? -10.444 1.295 32.298 1.00 54.16 194 LEU A C 1
ATOM 1464 O O . LEU A 1 194 ? -10.423 0.244 32.938 1.00 54.16 194 LEU A O 1
ATOM 1468 N N . ALA A 1 195 ? -9.973 2.445 32.770 1.00 49.19 195 ALA A N 1
ATOM 1469 C CA . ALA A 1 195 ? -9.526 2.629 34.144 1.00 49.19 195 ALA A CA 1
ATOM 1470 C C . ALA A 1 195 ? -10.435 3.653 34.850 1.00 49.19 195 ALA A C 1
ATOM 1472 O O . ALA A 1 195 ? -10.832 4.640 34.227 1.00 49.19 195 ALA A O 1
ATOM 1473 N N . PRO A 1 196 ? -10.792 3.445 36.129 1.00 48.03 196 PRO A N 1
ATOM 1474 C CA . PRO A 1 196 ? -11.590 4.408 36.878 1.00 48.03 196 PRO A CA 1
ATOM 1475 C C . PRO A 1 196 ? -10.813 5.715 37.102 1.00 48.03 196 PRO A C 1
ATOM 1477 O O . PRO A 1 196 ? -9.690 5.705 37.604 1.00 48.03 196 PRO A O 1
ATOM 1480 N N . LEU A 1 197 ? -11.435 6.850 36.773 1.00 45.69 197 LEU A N 1
ATOM 1481 C CA . LEU A 1 197 ? -10.971 8.182 37.167 1.00 45.69 197 LEU A CA 1
ATOM 1482 C C . LEU A 1 197 ? -11.291 8.385 38.653 1.00 45.69 197 LEU A C 1
ATOM 1484 O O . LEU A 1 197 ? -12.451 8.546 39.010 1.00 45.69 197 LEU A O 1
ATOM 1488 N N . ASN A 1 198 ? -10.260 8.372 39.501 1.00 44.53 198 ASN A N 1
ATOM 1489 C CA . ASN A 1 198 ? -10.317 8.594 40.951 1.00 44.53 198 ASN A CA 1
ATOM 1490 C C . ASN A 1 198 ? -11.258 7.659 41.744 1.00 44.53 198 ASN A C 1
ATOM 1492 O O . ASN A 1 198 ? -12.480 7.774 41.761 1.00 44.53 198 ASN A O 1
ATOM 1496 N N . LEU A 1 199 ? -10.640 6.756 42.509 1.00 46.97 199 LEU A N 1
ATOM 1497 C CA . LEU A 1 199 ? -11.273 5.794 43.417 1.00 46.97 199 LEU A CA 1
ATOM 1498 C C . LEU A 1 199 ? -11.837 6.440 44.702 1.00 46.97 199 LEU A C 1
ATOM 1500 O O . LEU A 1 199 ? -11.545 5.983 45.802 1.00 46.97 199 LEU A O 1
ATOM 1504 N N . SER A 1 200 ? -12.667 7.479 44.604 1.00 40.53 200 SER A N 1
ATOM 1505 C CA . SER A 1 200 ? -13.400 8.005 45.771 1.00 40.53 200 SER A CA 1
ATOM 1506 C C . SER A 1 200 ? -14.824 7.450 45.915 1.00 40.53 200 SER A C 1
ATOM 1508 O O . SER A 1 200 ? -15.566 7.911 46.777 1.00 40.53 200 SER A O 1
ATOM 1510 N N . GLY A 1 201 ? -15.216 6.427 45.141 1.00 37.59 201 GLY A N 1
ATOM 1511 C CA . GLY A 1 201 ? -16.573 5.869 45.259 1.00 37.59 201 GLY A CA 1
ATOM 1512 C C . GLY A 1 201 ? -16.817 4.432 44.797 1.00 37.59 201 GLY A C 1
ATOM 1513 O O . GLY A 1 201 ? -17.871 3.884 45.109 1.00 37.59 201 GLY A O 1
ATOM 1514 N N . ILE A 1 202 ? -15.880 3.774 44.107 1.00 36.06 202 ILE A N 1
ATOM 1515 C CA . ILE A 1 202 ? -16.103 2.414 43.593 1.00 36.06 202 ILE A CA 1
ATOM 1516 C C . ILE A 1 202 ? -15.315 1.425 44.451 1.00 36.06 202 ILE A C 1
ATOM 1518 O O . ILE A 1 202 ? -14.105 1.277 44.298 1.00 36.06 202 ILE A O 1
ATOM 1522 N N . ARG A 1 203 ? -16.003 0.748 45.379 1.00 30.42 203 ARG A N 1
ATOM 1523 C CA . ARG A 1 203 ? -15.424 -0.385 46.114 1.00 30.42 203 ARG A CA 1
ATOM 1524 C C . ARG A 1 203 ? -15.391 -1.607 45.188 1.00 30.42 203 ARG A C 1
ATOM 1526 O O . ARG A 1 203 ? -16.460 -2.023 44.738 1.00 30.42 203 ARG A O 1
ATOM 1533 N N . PRO A 1 204 ? -14.231 -2.231 44.926 1.00 31.38 204 PRO A N 1
ATOM 1534 C CA . PRO A 1 204 ? -14.217 -3.550 44.319 1.00 31.38 204 PRO A CA 1
ATOM 1535 C C . PRO A 1 204 ? -14.776 -4.542 45.340 1.00 31.38 204 PRO A C 1
ATOM 1537 O O . PRO A 1 204 ? -14.258 -4.667 46.451 1.00 31.38 204 PRO A O 1
ATOM 1540 N N . LYS A 1 205 ? -15.852 -5.247 44.982 1.00 30.42 205 LYS A N 1
ATOM 1541 C CA . LYS A 1 205 ? -16.248 -6.433 45.737 1.00 30.42 205 LYS A CA 1
ATOM 1542 C C . LYS A 1 205 ? -15.321 -7.559 45.295 1.00 30.42 205 LYS A C 1
ATOM 1544 O O . LYS A 1 205 ? -15.458 -8.092 44.200 1.00 30.42 205 LYS A O 1
ATOM 1549 N N . ALA A 1 206 ? -14.339 -7.849 46.137 1.00 33.06 206 ALA A N 1
ATOM 1550 C CA . ALA A 1 206 ? -13.547 -9.058 46.039 1.00 33.06 206 ALA A CA 1
ATOM 1551 C C . ALA A 1 206 ? -14.455 -10.281 46.235 1.00 33.06 206 ALA A C 1
ATOM 1553 O O . ALA A 1 206 ? -15.230 -10.336 47.191 1.00 33.06 206 ALA A O 1
ATOM 1554 N N . SER A 1 207 ? -14.314 -11.274 45.365 1.00 29.20 207 SER A N 1
ATOM 1555 C CA . SER A 1 207 ? -14.567 -12.670 45.712 1.00 29.20 207 SER A CA 1
ATOM 1556 C C . SER A 1 207 ? -13.616 -13.542 44.896 1.00 29.20 207 SER A C 1
ATOM 1558 O O . SER A 1 207 ? -13.730 -13.624 43.676 1.00 29.20 207 SER A O 1
ATOM 1560 N N . THR A 1 208 ? -12.637 -14.118 45.588 1.00 28.12 208 THR A N 1
ATOM 1561 C CA . THR A 1 208 ? -11.758 -15.203 45.128 1.00 28.12 208 THR A CA 1
ATOM 1562 C C . THR A 1 208 ? -12.491 -16.562 45.274 1.00 28.12 208 THR A C 1
ATOM 1564 O O . THR A 1 208 ? -13.671 -16.570 45.628 1.00 28.12 208 THR A O 1
ATOM 1567 N N . PRO A 1 209 ? -11.858 -17.716 44.996 1.00 35.00 209 PRO A N 1
ATOM 1568 C CA . PRO A 1 209 ? -11.926 -18.447 43.731 1.00 35.00 209 PRO A CA 1
ATOM 1569 C C . PRO A 1 209 ? -12.621 -19.822 43.866 1.00 35.00 209 PRO A C 1
ATOM 1571 O O . PRO A 1 209 ? -12.733 -20.365 44.965 1.00 35.00 209 PRO A O 1
ATOM 1574 N N . GLN A 1 210 ? -12.989 -20.426 42.735 1.00 32.66 210 GLN A N 1
ATOM 1575 C CA . GLN A 1 210 ? -12.909 -21.878 42.524 1.00 32.66 210 GLN A CA 1
ATOM 1576 C C . GLN A 1 210 ? -12.338 -22.136 41.136 1.00 32.66 210 GLN A C 1
ATOM 1578 O O . GLN A 1 210 ? -12.745 -21.405 40.205 1.00 32.66 210 GLN A O 1
#

Organism: NCBI:txid74557

Mean predicted aligned error: 10.94 Å

Radius of gyration: 22.15 Å; Cα contacts (8 Å, |Δi|>4): 550; chains: 1; bounding box: 55×35×65 Å

Secondary structure (DSSP, 8-state):
-BS-EEES-EEEEEE-SSEEE-TT---EEES-EEES-EEEE-SSEEE-S----EEES-EEES-EEEEE-SSEEE-TTGGGT-EEES-EEES-B-SB-SSEEE--SSTT-----BT-EEES-SS-SEEES--EEEEEE--S---TT----S---TT---TTS---TT-S--S-EEEEE-TTS-B-SS---PPP----S--SS---------

Foldseek 3Di:
DEAEEFAQAEAAADFASADEADEPDEEEYYLYEFYHAEHQEQQHYEYPYLYQYEHENYEFAQGEHAAYASHYEEEQSPQPNYAAEAYEFAQAEHPYQSHYEYEHPALVDDRDHYNYHFDNGPPDVYFYAFHDKDWPDAAPDDDPPDDQDDDDDPPPDDDDPDPPPDDPDNHTDMFTGTSVRRTHPPPPDDDDDDDDDDPPDDDDDDDDDD